Protein AF-A0A1I5TCZ2-F1 (afdb_monomer)

Nearest PDB structures (foldseek):
  5yi3-assembly1_A  TM=6.612E-01  e=3.470E-01  Lactococcus lactis subsp. lactis Il1403
  5yhz-assembly1_A-2  TM=6.531E-01  e=3.647E-01  Lactococcus lactis subsp. lactis Il1403
  3zpl-assembly2_F  TM=7.668E-01  e=8.500E-01  Streptomyces coelicolor
  5yi0-assembly1_B  TM=6.013E-01  e=7.321E-01  Lactococcus lactis subsp. lactis Il1403
  3zpl-assembly1_B  TM=5.183E-01  e=1.204E+00  Streptomyces coelicolor

Structure (mmCIF, N/CA/C/O backbone):
data_AF-A0A1I5TCZ2-F1
#
_entry.id   AF-A0A1I5TCZ2-F1
#
loop_
_atom_site.group_PDB
_atom_site.id
_atom_site.type_symbol
_atom_site.label_atom_id
_atom_site.label_alt_id
_atom_site.label_comp_id
_atom_site.label_asym_id
_atom_site.label_entity_id
_atom_site.label_seq_id
_atom_site.pdbx_PDB_ins_code
_atom_site.Cartn_x
_atom_site.Cartn_y
_atom_site.Cartn_z
_atom_site.occupancy
_atom_site.B_iso_or_equiv
_atom_site.auth_seq_id
_atom_site.auth_comp_id
_atom_site.auth_asym_id
_atom_site.auth_atom_id
_atom_site.pdbx_PDB_model_num
ATOM 1 N N . MET A 1 1 ? 20.036 -27.624 -68.067 1.00 40.97 1 MET A N 1
ATOM 2 C CA . MET A 1 1 ? 21.114 -26.622 -67.966 1.00 40.97 1 MET A CA 1
ATOM 3 C C . MET A 1 1 ? 20.455 -25.260 -68.023 1.00 40.97 1 MET A C 1
ATOM 5 O O . MET A 1 1 ? 19.956 -24.895 -69.076 1.00 40.97 1 MET A O 1
ATOM 9 N N . GLY A 1 2 ? 20.344 -24.601 -66.875 1.00 36.50 2 GLY A N 1
ATOM 10 C CA . GLY A 1 2 ? 19.899 -23.219 -66.722 1.00 36.50 2 GLY A CA 1
ATOM 11 C C . GLY A 1 2 ? 20.824 -22.598 -65.684 1.00 36.50 2 GLY A C 1
ATOM 12 O O . GLY A 1 2 ? 21.070 -23.225 -64.658 1.00 36.50 2 GLY A O 1
ATOM 13 N N . GLU A 1 3 ? 21.434 -21.481 -66.053 1.00 36.06 3 GLU A N 1
ATOM 14 C CA . GLU A 1 3 ? 22.589 -20.856 -65.413 1.00 36.06 3 GLU A CA 1
ATOM 15 C C . GLU A 1 3 ? 22.263 -20.267 -64.033 1.00 36.06 3 GLU A C 1
ATOM 17 O O . GLU A 1 3 ? 21.327 -19.479 -63.885 1.00 36.06 3 GLU A O 1
ATOM 22 N N . ASP A 1 4 ? 23.091 -20.614 -63.043 1.00 42.22 4 ASP A N 1
ATOM 23 C CA . ASP A 1 4 ? 23.175 -19.939 -61.750 1.00 42.22 4 ASP A CA 1
ATOM 24 C C . ASP A 1 4 ? 23.692 -18.507 -61.949 1.00 42.22 4 ASP A C 1
ATOM 26 O O . ASP A 1 4 ? 24.851 -18.274 -62.302 1.00 42.22 4 ASP A O 1
ATOM 30 N N . SER A 1 5 ? 22.821 -17.528 -61.716 1.00 42.56 5 SER A N 1
ATOM 31 C CA . SER A 1 5 ? 23.192 -16.114 -61.676 1.00 42.56 5 SER A CA 1
ATOM 32 C C . SER A 1 5 ? 23.807 -15.782 -60.317 1.00 42.56 5 SER A C 1
ATOM 34 O O . SER A 1 5 ? 23.104 -15.573 -59.330 1.00 42.56 5 SER A O 1
ATOM 36 N N . ALA A 1 6 ? 25.137 -15.722 -60.279 1.00 45.00 6 ALA A N 1
ATOM 37 C CA . ALA A 1 6 ? 25.911 -15.202 -59.161 1.00 45.00 6 ALA A CA 1
ATOM 38 C C . ALA A 1 6 ? 25.631 -13.699 -58.961 1.00 45.00 6 ALA A C 1
ATOM 40 O O . ALA A 1 6 ? 26.101 -12.853 -59.725 1.00 45.00 6 ALA A O 1
ATOM 41 N N . ALA A 1 7 ? 24.878 -13.358 -57.916 1.00 44.62 7 ALA A N 1
ATOM 42 C CA . ALA A 1 7 ? 24.758 -11.989 -57.432 1.00 44.62 7 ALA A CA 1
ATOM 43 C C . ALA A 1 7 ? 26.040 -11.611 -56.670 1.00 44.62 7 ALA A C 1
ATOM 45 O O . ALA A 1 7 ? 26.229 -11.973 -55.510 1.00 44.62 7 ALA A O 1
ATOM 46 N N . GLY A 1 8 ? 26.940 -10.894 -57.343 1.00 43.38 8 GLY A N 1
ATOM 47 C CA . GLY A 1 8 ? 28.123 -10.283 -56.739 1.00 43.38 8 GLY A CA 1
ATOM 48 C C . GLY A 1 8 ? 27.741 -9.129 -55.811 1.00 43.38 8 GLY A C 1
ATOM 49 O O . GLY A 1 8 ? 27.703 -7.975 -56.232 1.00 43.38 8 GLY A O 1
ATOM 50 N N . GLY A 1 9 ? 27.452 -9.441 -54.550 1.00 48.25 9 GLY A N 1
ATOM 51 C CA . GLY A 1 9 ? 27.405 -8.469 -53.462 1.00 48.25 9 GLY A CA 1
ATOM 52 C C . GLY A 1 9 ? 28.804 -8.272 -52.882 1.00 48.25 9 GLY A C 1
ATOM 53 O O . GLY A 1 9 ? 29.491 -9.242 -52.574 1.00 48.25 9 GLY A O 1
ATOM 54 N N . ARG A 1 10 ? 29.241 -7.018 -52.740 1.00 52.50 10 ARG A N 1
ATOM 55 C CA . ARG A 1 10 ? 30.439 -6.669 -51.962 1.00 52.50 10 ARG A CA 1
ATOM 56 C C . ARG A 1 10 ? 30.242 -7.210 -50.543 1.00 52.50 10 ARG A C 1
ATOM 58 O O . ARG A 1 10 ? 29.192 -6.934 -49.962 1.00 52.50 10 ARG A O 1
ATOM 65 N N . GLU A 1 11 ? 31.206 -7.968 -50.014 1.00 54.56 11 GLU A N 1
ATOM 66 C CA . GLU A 1 11 ? 31.125 -8.451 -48.631 1.00 54.56 11 GLU A CA 1
ATOM 67 C C . GLU A 1 11 ? 30.846 -7.262 -47.702 1.00 54.56 11 GLU A C 1
ATOM 69 O O . GLU A 1 11 ? 31.490 -6.211 -47.837 1.00 54.56 11 GLU A O 1
ATOM 74 N N . PRO A 1 12 ? 29.836 -7.370 -46.825 1.00 61.94 12 PRO A N 1
ATOM 75 C CA . PRO A 1 12 ? 29.498 -6.284 -45.929 1.00 61.94 12 PRO A CA 1
ATOM 76 C C . PRO A 1 12 ? 30.692 -6.009 -45.010 1.00 61.94 12 PRO A C 1
ATOM 78 O O . PRO A 1 12 ? 31.212 -6.914 -44.370 1.00 61.94 12 PRO A O 1
ATOM 81 N N . THR A 1 13 ? 31.110 -4.742 -44.936 1.00 73.00 13 THR A N 1
ATOM 82 C CA . THR A 1 13 ? 32.250 -4.278 -44.119 1.00 73.00 13 THR A CA 1
ATOM 83 C C . THR A 1 13 ? 32.097 -4.589 -42.627 1.00 73.00 13 THR A C 1
ATOM 85 O O . THR A 1 13 ? 33.078 -4.566 -41.899 1.00 73.00 13 THR A O 1
ATOM 88 N N . VAL A 1 14 ? 30.868 -4.840 -42.179 1.00 82.50 14 VAL A N 1
ATOM 89 C CA . VAL A 1 14 ? 30.519 -5.193 -40.801 1.00 82.50 14 VAL A CA 1
ATOM 90 C C . VAL A 1 14 ? 29.682 -6.467 -40.866 1.00 82.50 14 VAL A C 1
ATOM 92 O O . VAL A 1 14 ? 28.789 -6.556 -41.712 1.00 82.50 14 VAL A O 1
ATOM 95 N N . SER A 1 15 ? 29.914 -7.459 -40.018 1.00 88.56 15 SER A N 1
ATOM 96 C CA . SER A 1 15 ? 29.078 -8.666 -39.962 1.00 88.56 15 SER A CA 1
ATOM 97 C C . SER A 1 15 ? 27.807 -8.439 -39.129 1.00 88.56 15 SER A C 1
ATOM 99 O O . SER A 1 15 ? 27.718 -7.495 -38.348 1.00 88.56 15 SER A O 1
ATOM 101 N N . ASP A 1 16 ? 26.785 -9.285 -39.293 1.00 89.81 16 ASP A N 1
ATOM 102 C CA . ASP A 1 16 ? 25.596 -9.200 -38.426 1.00 89.81 16 ASP A CA 1
ATOM 103 C C . ASP A 1 16 ? 25.940 -9.545 -36.972 1.00 89.81 16 ASP A C 1
ATOM 105 O O . ASP A 1 16 ? 25.310 -9.027 -36.058 1.00 89.81 16 ASP A O 1
ATOM 109 N N . SER A 1 17 ? 26.937 -10.407 -36.749 1.00 86.06 17 SER A N 1
ATOM 110 C CA . SER A 1 17 ? 27.424 -10.738 -35.407 1.00 86.06 17 SER A CA 1
ATOM 111 C C . SER A 1 17 ? 28.068 -9.530 -34.736 1.00 86.06 17 SER A C 1
ATOM 113 O O . SER A 1 17 ? 27.713 -9.231 -33.606 1.00 86.06 17 SER A O 1
ATOM 115 N N . GLU A 1 18 ? 28.904 -8.776 -35.455 1.00 88.06 18 GLU A N 1
ATOM 116 C CA . GLU A 1 18 ? 29.496 -7.527 -34.948 1.00 88.06 18 GLU A CA 1
ATOM 117 C C . GLU A 1 18 ? 28.417 -6.491 -34.598 1.00 88.06 18 GLU A C 1
ATOM 119 O O . GLU A 1 18 ? 28.516 -5.807 -33.588 1.00 88.06 18 GLU A O 1
ATOM 124 N N . LEU A 1 19 ? 27.347 -6.390 -35.398 1.00 89.75 19 LEU A N 1
ATOM 125 C CA . LEU A 1 19 ? 26.213 -5.511 -35.088 1.00 89.75 19 LEU A CA 1
ATOM 126 C C . LEU A 1 19 ? 25.459 -5.960 -33.824 1.00 89.75 19 LEU A C 1
ATOM 128 O O . LEU A 1 19 ? 24.944 -5.116 -33.093 1.00 89.75 19 LEU A O 1
ATOM 132 N N . LEU A 1 20 ? 25.378 -7.270 -33.573 1.00 89.81 20 LEU A N 1
ATOM 133 C CA . LEU A 1 20 ? 24.742 -7.823 -32.377 1.00 89.81 20 LEU A CA 1
ATOM 134 C C . LEU A 1 20 ? 25.607 -7.663 -31.121 1.00 89.81 20 LEU A C 1
ATOM 136 O O . LEU A 1 20 ? 25.061 -7.375 -30.060 1.00 89.81 20 LEU A O 1
ATOM 140 N N . GLU A 1 21 ? 26.927 -7.794 -31.253 1.00 88.88 21 GLU A N 1
ATOM 141 C CA . GLU A 1 21 ? 27.899 -7.591 -30.170 1.00 88.88 21 GLU A CA 1
ATOM 142 C C . GLU A 1 21 ? 27.829 -6.163 -29.605 1.00 88.88 21 GLU A C 1
ATOM 144 O O . GLU A 1 21 ? 27.989 -5.972 -28.406 1.00 88.88 21 GLU A O 1
ATOM 149 N N . LEU A 1 22 ? 27.451 -5.162 -30.413 1.00 87.88 22 LEU A N 1
ATOM 150 C CA . LEU A 1 22 ? 27.233 -3.793 -29.922 1.00 87.88 22 LEU A CA 1
ATOM 151 C C . LEU A 1 22 ? 26.139 -3.675 -28.856 1.00 87.88 22 LEU A C 1
ATOM 153 O O . LEU A 1 22 ? 26.170 -2.726 -28.070 1.00 87.88 22 LEU A O 1
ATOM 157 N N . PHE A 1 23 ? 25.148 -4.573 -28.857 1.00 84.12 23 PHE A N 1
ATOM 158 C CA . PHE A 1 23 ? 24.153 -4.612 -27.785 1.00 84.12 23 PHE A CA 1
ATOM 159 C C . PHE A 1 23 ? 24.757 -5.196 -26.510 1.00 84.12 23 PHE A C 1
ATOM 161 O O . PHE A 1 23 ? 24.438 -4.703 -25.436 1.00 84.12 23 PHE A O 1
ATOM 168 N N . ASP A 1 24 ? 25.634 -6.196 -26.627 1.00 80.81 24 ASP A N 1
ATOM 169 C CA . ASP A 1 24 ? 26.310 -6.823 -25.488 1.00 80.81 24 ASP A CA 1
ATOM 170 C C . ASP A 1 24 ? 27.354 -5.876 -24.855 1.00 80.81 24 ASP A C 1
ATOM 172 O O . ASP A 1 24 ? 27.522 -5.868 -23.637 1.00 80.81 24 ASP A O 1
ATOM 176 N N . ASP A 1 25 ? 27.993 -5.028 -25.668 1.00 80.38 25 ASP A N 1
ATOM 177 C CA . ASP A 1 25 ? 28.980 -4.025 -25.240 1.00 80.38 25 ASP A CA 1
ATOM 178 C C . ASP A 1 25 ? 28.358 -2.727 -24.696 1.00 80.38 25 ASP A C 1
ATOM 180 O O . ASP A 1 25 ? 29.061 -1.857 -24.172 1.00 80.38 25 ASP A O 1
ATOM 184 N N . ALA A 1 26 ? 27.050 -2.531 -24.863 1.00 75.25 26 ALA A N 1
ATOM 185 C CA . ALA A 1 26 ? 26.378 -1.341 -24.368 1.00 75.25 26 ALA A CA 1
ATOM 186 C C . ALA A 1 26 ? 26.008 -1.492 -22.889 1.00 75.25 26 ALA A C 1
ATOM 188 O O . ALA A 1 26 ? 25.378 -2.471 -22.498 1.00 75.25 26 ALA A O 1
ATOM 189 N N . ASP A 1 27 ? 26.288 -0.455 -22.088 1.00 57.47 27 ASP A N 1
ATOM 190 C CA . ASP A 1 27 ? 25.835 -0.369 -20.687 1.00 57.47 27 ASP A CA 1
ATOM 191 C C . ASP A 1 27 ? 24.319 -0.609 -20.558 1.00 57.47 27 ASP A C 1
ATOM 193 O O . ASP A 1 27 ? 23.823 -1.139 -19.561 1.00 57.47 27 ASP A O 1
ATOM 197 N N . VAL A 1 28 ? 23.585 -0.218 -21.603 1.00 59.47 28 VAL A N 1
ATOM 198 C CA . VAL A 1 28 ? 22.152 -0.416 -21.779 1.00 59.47 28 VAL A CA 1
ATOM 199 C C . VAL A 1 28 ? 21.969 -1.108 -23.129 1.00 59.47 28 VAL A C 1
ATOM 201 O O . VAL A 1 28 ? 22.134 -0.462 -24.166 1.00 59.47 28 VAL A O 1
ATOM 204 N N . PRO A 1 29 ? 21.590 -2.397 -23.162 1.00 75.00 29 PRO A N 1
ATOM 205 C CA . PRO A 1 29 ? 21.537 -3.182 -24.396 1.00 75.00 29 PRO A CA 1
ATOM 206 C C . PRO A 1 29 ? 20.269 -2.911 -25.239 1.00 75.00 29 PRO A C 1
ATOM 208 O O . PRO A 1 29 ? 19.730 -3.797 -25.906 1.00 75.00 29 PRO A O 1
ATOM 211 N N . VAL A 1 30 ? 19.771 -1.671 -25.194 1.00 73.56 30 VAL A N 1
ATOM 212 C CA . VAL A 1 30 ? 18.678 -1.131 -26.010 1.00 73.56 30 VAL A CA 1
ATOM 213 C C . VAL A 1 30 ? 19.180 0.165 -26.638 1.00 73.56 30 VAL A C 1
ATOM 215 O O . VAL A 1 30 ? 19.448 1.126 -25.922 1.00 73.56 30 VAL A O 1
ATOM 218 N N . LEU A 1 31 ? 19.296 0.201 -27.964 1.00 79.94 31 LEU A N 1
ATOM 219 C CA . LEU A 1 31 ? 19.948 1.293 -28.690 1.00 79.94 31 LEU A CA 1
ATOM 220 C C . LEU A 1 31 ? 19.066 1.838 -29.818 1.00 79.94 31 LEU A C 1
ATOM 222 O O . LEU A 1 31 ? 18.320 1.098 -30.469 1.00 79.94 31 LEU A O 1
ATOM 226 N N . LYS A 1 32 ? 19.171 3.142 -30.083 1.00 84.75 32 LYS A N 1
ATOM 227 C CA . LYS A 1 32 ? 18.643 3.793 -31.290 1.00 84.75 32 LYS A CA 1
ATOM 228 C C . LYS A 1 32 ? 19.512 3.407 -32.492 1.00 84.75 32 LYS A C 1
ATOM 230 O O . LYS A 1 32 ? 20.707 3.141 -32.369 1.00 84.75 32 LYS A O 1
ATOM 235 N N . THR A 1 33 ? 18.932 3.441 -33.692 1.00 88.50 33 THR A N 1
ATOM 236 C CA . THR A 1 33 ? 19.693 3.240 -34.942 1.00 88.50 33 THR A CA 1
ATOM 237 C C . THR A 1 33 ? 20.894 4.188 -35.042 1.00 88.50 33 THR A C 1
ATOM 239 O O . THR A 1 33 ? 21.967 3.770 -35.468 1.00 88.50 33 THR A O 1
ATOM 242 N N . SER A 1 34 ? 20.719 5.449 -34.637 1.00 86.25 34 SER A N 1
ATOM 243 C CA . SER A 1 34 ? 21.771 6.467 -34.652 1.00 86.25 34 SER A CA 1
ATOM 244 C C . SER A 1 34 ? 22.924 6.118 -33.706 1.00 86.25 34 SER A C 1
ATOM 246 O O . SER A 1 34 ? 24.077 6.194 -34.108 1.00 86.25 34 SER A O 1
ATOM 248 N N . GLU A 1 35 ? 22.622 5.641 -32.495 1.00 84.06 35 GLU A N 1
ATOM 249 C CA . GLU A 1 35 ? 23.627 5.235 -31.499 1.00 84.06 35 GLU A CA 1
ATOM 250 C C . GLU A 1 35 ? 24.438 4.023 -31.968 1.00 84.06 35 GLU A C 1
ATOM 252 O O . GLU A 1 35 ? 25.644 3.949 -31.743 1.00 84.06 35 GLU A O 1
ATOM 257 N N . LEU A 1 36 ? 23.792 3.077 -32.659 1.00 89.19 36 LEU A N 1
ATOM 258 C CA . LEU A 1 36 ? 24.488 1.965 -33.304 1.00 89.19 36 LEU A CA 1
ATOM 259 C C . LEU A 1 36 ? 25.377 2.477 -34.440 1.00 89.19 36 LEU A C 1
ATOM 261 O O . LEU A 1 36 ? 26.545 2.115 -34.502 1.00 89.19 36 LEU A O 1
ATOM 265 N N . ALA A 1 37 ? 24.861 3.356 -35.301 1.00 89.56 37 ALA A N 1
ATOM 266 C CA . ALA A 1 37 ? 25.596 3.902 -36.441 1.00 89.56 37 ALA A CA 1
ATOM 267 C C . ALA A 1 37 ? 26.824 4.740 -36.053 1.00 89.56 37 ALA A C 1
ATOM 269 O O . ALA A 1 37 ? 27.781 4.798 -36.817 1.00 89.56 37 ALA A O 1
ATOM 270 N N . GLU A 1 38 ? 26.831 5.351 -34.869 1.00 88.56 38 GLU A N 1
ATOM 271 C CA . GLU A 1 38 ? 28.007 6.047 -34.333 1.00 88.56 38 GLU A CA 1
ATOM 272 C C . GLU A 1 38 ? 29.146 5.090 -33.945 1.00 88.56 38 GLU A C 1
ATOM 274 O O . GLU A 1 38 ? 30.311 5.491 -33.940 1.00 88.56 38 GLU A O 1
ATOM 279 N N . LYS A 1 39 ? 28.833 3.822 -33.647 1.00 88.25 39 LYS A N 1
ATOM 280 C CA . LYS A 1 39 ? 29.798 2.822 -33.163 1.00 88.25 39 LYS A CA 1
ATOM 281 C C . LYS A 1 39 ? 30.397 1.943 -34.262 1.00 88.25 39 LYS A C 1
ATOM 283 O O . LYS A 1 39 ? 31.378 1.251 -34.003 1.00 88.25 39 LYS A O 1
ATOM 288 N N . ILE A 1 40 ? 29.847 1.961 -35.478 1.00 90.12 40 ILE A N 1
ATOM 289 C CA . ILE A 1 40 ? 30.310 1.121 -36.595 1.00 90.12 40 ILE A CA 1
ATOM 290 C C . ILE A 1 40 ? 30.512 1.915 -37.882 1.00 90.12 40 ILE A C 1
ATOM 292 O O . ILE A 1 40 ? 29.796 2.877 -38.141 1.00 90.12 40 ILE A O 1
ATOM 296 N N . PRO A 1 41 ? 31.455 1.503 -38.749 1.00 87.06 41 PRO A N 1
ATOM 297 C CA . PRO A 1 41 ? 31.804 2.236 -39.965 1.00 87.06 41 PRO A CA 1
ATOM 298 C C . PRO A 1 41 ? 30.796 2.010 -41.111 1.00 87.06 41 PRO A C 1
ATOM 300 O O . PRO A 1 41 ? 31.187 1.830 -42.266 1.00 87.06 41 PRO A O 1
ATOM 303 N N . ILE A 1 42 ? 29.494 2.003 -40.813 1.00 87.62 42 ILE A N 1
ATOM 304 C CA . ILE A 1 42 ? 28.410 1.940 -41.800 1.00 87.62 42 ILE A CA 1
ATOM 305 C C . ILE A 1 42 ? 27.361 3.013 -41.502 1.00 87.62 42 ILE A C 1
ATOM 307 O O . ILE A 1 42 ? 27.079 3.334 -40.354 1.00 87.62 42 ILE A O 1
ATOM 311 N N . GLY A 1 43 ? 26.776 3.592 -42.551 1.00 89.44 43 GLY A N 1
ATOM 312 C CA . GLY A 1 43 ? 25.813 4.682 -42.390 1.00 89.44 43 GLY A CA 1
ATOM 313 C C . GLY A 1 43 ? 24.507 4.230 -41.729 1.00 89.44 43 GLY A C 1
ATOM 314 O O . GLY A 1 43 ? 24.059 3.101 -41.927 1.00 89.44 43 GLY A O 1
ATOM 315 N N . GLU A 1 44 ? 23.836 5.145 -41.027 1.00 90.31 44 GLU A N 1
ATOM 316 C CA . GLU A 1 44 ? 22.597 4.888 -40.272 1.00 90.31 44 GLU A CA 1
ATOM 317 C C . GLU A 1 44 ? 21.501 4.181 -41.090 1.00 90.31 44 GLU A C 1
ATOM 319 O O . GLU A 1 44 ? 20.843 3.260 -40.608 1.00 90.31 44 GLU A O 1
ATOM 324 N N . ARG A 1 45 ? 21.341 4.536 -42.372 1.00 88.38 45 ARG A N 1
ATOM 325 C CA . ARG A 1 45 ? 20.386 3.867 -43.273 1.00 88.38 45 ARG A CA 1
ATOM 326 C C . ARG A 1 45 ? 20.700 2.379 -43.464 1.00 88.38 45 ARG A C 1
ATOM 328 O O . ARG A 1 45 ? 19.779 1.570 -43.552 1.00 88.38 45 ARG A O 1
ATOM 335 N N . GLN A 1 46 ? 21.980 2.026 -43.552 1.00 89.62 46 GLN A N 1
ATOM 336 C CA . GLN A 1 46 ? 22.425 0.643 -43.715 1.00 89.62 46 GLN A CA 1
ATOM 337 C C . GLN A 1 46 ? 22.279 -0.132 -42.404 1.00 89.62 46 GLN A C 1
ATOM 339 O O . GLN A 1 46 ? 21.802 -1.262 -42.432 1.00 89.62 46 GLN A O 1
ATOM 344 N N . VAL A 1 47 ? 22.607 0.494 -41.267 1.00 92.19 47 VAL A N 1
ATOM 345 C CA . VAL A 1 47 ? 22.349 -0.057 -39.925 1.00 92.19 47 VAL A CA 1
ATOM 346 C C . VAL A 1 47 ? 20.872 -0.395 -39.767 1.00 92.19 47 VAL A C 1
ATOM 348 O O . VAL A 1 47 ? 20.529 -1.535 -39.475 1.00 92.19 47 VAL A O 1
ATOM 351 N N . ARG A 1 48 ? 19.987 0.562 -40.067 1.00 91.19 48 ARG A N 1
ATOM 352 C CA . ARG A 1 48 ? 18.536 0.367 -40.005 1.00 91.19 48 ARG A CA 1
ATOM 353 C C . ARG A 1 48 ? 18.066 -0.801 -40.859 1.00 91.19 48 ARG A C 1
ATOM 355 O O . ARG A 1 48 ? 17.344 -1.648 -40.356 1.00 91.19 48 ARG A O 1
ATOM 362 N N . SER A 1 49 ? 18.468 -0.837 -42.130 1.00 91.38 49 SER A N 1
ATOM 363 C CA . SER A 1 49 ? 18.047 -1.895 -43.054 1.00 91.38 49 SER A CA 1
ATOM 364 C C . SER A 1 49 ? 18.451 -3.278 -42.550 1.00 91.38 49 SER A C 1
ATOM 366 O O . SER A 1 49 ? 17.690 -4.223 -42.708 1.00 91.38 49 SER A O 1
ATOM 368 N N . ARG A 1 50 ? 19.630 -3.401 -41.930 1.00 92.12 50 ARG A N 1
ATOM 369 C CA . ARG A 1 50 ? 20.092 -4.674 -41.365 1.00 92.12 50 ARG A CA 1
ATOM 370 C C . ARG A 1 50 ? 19.360 -5.046 -40.093 1.00 92.12 50 ARG A C 1
ATOM 372 O O . ARG A 1 50 ? 19.030 -6.206 -39.913 1.00 92.12 50 ARG A O 1
ATOM 379 N N . LEU A 1 51 ? 19.085 -4.076 -39.228 1.00 91.88 51 LEU A N 1
ATOM 380 C CA . LEU A 1 51 ? 18.287 -4.307 -38.030 1.00 91.88 51 LEU A CA 1
ATOM 381 C C . LEU A 1 51 ? 16.845 -4.707 -38.378 1.00 91.88 51 LEU A C 1
ATOM 383 O O . LEU A 1 51 ? 16.282 -5.560 -37.702 1.00 91.88 51 LEU A O 1
ATOM 387 N N . GLU A 1 52 ? 16.271 -4.151 -39.451 1.00 91.06 52 GLU A N 1
ATOM 388 C CA . GLU A 1 52 ? 14.971 -4.574 -39.990 1.00 91.06 52 GLU A CA 1
ATOM 389 C C . GLU A 1 52 ? 15.020 -6.053 -40.417 1.00 91.06 52 GLU A C 1
ATOM 391 O O . GLU A 1 52 ? 14.220 -6.835 -39.912 1.00 91.06 52 GLU A O 1
ATOM 396 N N . THR A 1 53 ? 16.020 -6.476 -41.203 1.00 90.69 53 THR A N 1
ATOM 397 C CA . THR A 1 53 ? 16.220 -7.900 -41.552 1.00 90.69 53 THR A CA 1
ATOM 398 C C . THR A 1 53 ? 16.449 -8.787 -40.321 1.00 90.69 53 THR A C 1
ATOM 400 O O . THR A 1 53 ? 15.815 -9.824 -40.174 1.00 90.69 53 THR A O 1
ATOM 403 N N . LEU A 1 54 ? 17.296 -8.368 -39.377 1.00 91.44 54 LEU A N 1
ATOM 404 C CA . LEU A 1 54 ? 17.542 -9.130 -38.147 1.00 91.44 54 LEU A CA 1
ATOM 405 C C . LEU A 1 54 ? 16.300 -9.233 -37.254 1.00 91.44 54 LEU A C 1
ATOM 407 O O . LEU A 1 54 ? 16.204 -10.162 -36.454 1.00 91.44 54 LEU A O 1
ATOM 411 N N . SER A 1 55 ? 15.379 -8.274 -37.345 1.00 87.50 55 SER A N 1
ATOM 412 C CA . SER A 1 55 ? 14.104 -8.313 -36.633 1.00 87.50 55 SER A CA 1
ATOM 413 C C . SER A 1 55 ? 13.107 -9.239 -37.313 1.00 87.50 55 SER A C 1
ATOM 415 O O . SER A 1 55 ? 12.335 -9.876 -36.606 1.00 87.50 55 SER A O 1
ATOM 417 N N . GLU A 1 56 ? 13.116 -9.324 -38.645 1.00 87.25 56 GLU A N 1
ATOM 418 C CA . GLU A 1 56 ? 12.353 -10.330 -39.398 1.00 87.25 56 GLU A CA 1
ATOM 419 C C . GLU A 1 56 ? 12.834 -11.753 -39.066 1.00 87.25 56 GLU A C 1
ATOM 421 O O . GLU A 1 56 ? 12.021 -12.669 -38.966 1.00 87.25 56 GLU A O 1
ATOM 426 N N . ASP A 1 57 ? 14.133 -11.911 -38.796 1.00 86.44 57 ASP A N 1
ATOM 427 C CA . ASP A 1 57 ? 14.759 -13.170 -38.373 1.00 86.44 57 ASP A CA 1
ATOM 428 C C . ASP A 1 57 ? 14.662 -13.447 -36.853 1.00 86.44 57 ASP A C 1
ATOM 430 O O . ASP A 1 57 ? 15.328 -14.354 -36.346 1.00 86.44 57 ASP A O 1
ATOM 434 N N . ASP A 1 58 ? 13.892 -12.658 -36.089 1.00 85.31 58 ASP A N 1
ATOM 435 C CA . ASP A 1 58 ? 13.749 -12.765 -34.623 1.00 85.31 58 ASP A CA 1
ATOM 436 C C . ASP A 1 58 ? 15.075 -12.677 -33.828 1.00 85.31 58 ASP A C 1
ATOM 438 O O . ASP A 1 58 ? 15.158 -13.066 -32.657 1.00 85.31 58 ASP A O 1
ATOM 442 N N . ARG A 1 59 ? 16.147 -12.145 -34.428 1.00 86.56 59 ARG A N 1
ATOM 443 C CA . ARG A 1 59 ? 17.466 -12.003 -33.783 1.00 86.56 59 ARG A CA 1
ATOM 444 C C . ARG A 1 59 ? 17.564 -10.736 -32.945 1.00 86.56 59 ARG A C 1
ATOM 446 O O . ARG A 1 59 ? 18.227 -10.758 -31.904 1.00 86.56 59 ARG A O 1
ATOM 453 N N . VAL A 1 60 ? 16.861 -9.678 -33.337 1.00 87.62 60 VAL A N 1
ATOM 454 C CA . VAL A 1 60 ? 16.678 -8.449 -32.551 1.00 87.62 60 VAL A CA 1
ATOM 455 C C . VAL A 1 60 ? 15.193 -8.159 -32.368 1.00 87.62 60 VAL A C 1
ATOM 457 O O . VAL A 1 60 ? 14.380 -8.476 -33.228 1.00 87.62 60 VAL A O 1
ATOM 460 N N . GLY A 1 61 ? 14.826 -7.555 -31.243 1.00 80.31 61 GLY A N 1
ATOM 461 C CA . GLY A 1 61 ? 13.520 -6.927 -31.082 1.00 80.31 61 GLY A CA 1
ATOM 462 C C . GLY A 1 61 ? 13.579 -5.461 -31.492 1.00 80.31 61 GLY A C 1
ATOM 463 O O . GLY A 1 61 ? 14.648 -4.844 -31.486 1.00 80.31 61 GLY A O 1
ATOM 464 N N . SER A 1 62 ? 12.428 -4.900 -31.862 1.00 82.50 62 SER A N 1
ATOM 465 C CA . SER A 1 62 ? 12.339 -3.488 -32.214 1.00 82.50 62 SER A CA 1
ATOM 466 C C . SER A 1 62 ? 11.015 -2.851 -31.812 1.00 82.50 62 SER A C 1
ATOM 468 O O . SER A 1 62 ? 9.973 -3.504 -31.824 1.00 82.50 62 SER A O 1
ATOM 470 N N . ARG A 1 63 ? 11.040 -1.556 -31.474 1.00 74.50 63 ARG A N 1
ATOM 471 C CA . ARG A 1 63 ? 9.833 -0.751 -31.217 1.00 74.50 63 ARG A CA 1
ATOM 472 C C . ARG A 1 63 ? 9.972 0.636 -31.819 1.00 74.50 63 ARG A C 1
ATOM 474 O O . ARG A 1 63 ? 10.987 1.302 -31.629 1.00 74.50 63 ARG A O 1
ATOM 481 N N . MET A 1 64 ? 8.939 1.067 -32.541 1.00 73.44 64 MET A N 1
ATOM 482 C CA . MET A 1 64 ? 8.805 2.450 -32.999 1.00 73.44 64 MET A CA 1
ATOM 483 C C . MET A 1 64 ? 8.211 3.296 -31.872 1.00 73.44 64 MET A C 1
ATOM 485 O O . MET A 1 64 ? 7.249 2.872 -31.238 1.00 73.44 64 MET A O 1
ATOM 489 N N . ILE A 1 65 ? 8.800 4.463 -31.618 1.00 59.69 65 ILE A N 1
ATOM 490 C CA . ILE A 1 65 ? 8.468 5.289 -30.443 1.00 59.69 65 ILE A CA 1
ATOM 491 C C . ILE A 1 65 ? 7.671 6.522 -30.831 1.00 59.69 65 ILE A C 1
ATOM 493 O O . ILE A 1 65 ? 6.717 6.886 -30.158 1.00 59.69 65 ILE A O 1
ATOM 497 N N . THR A 1 66 ? 8.006 7.123 -31.967 1.00 53.25 66 THR A N 1
ATOM 498 C CA . THR A 1 66 ? 7.301 8.292 -32.490 1.00 53.25 66 THR A CA 1
ATOM 499 C C . THR A 1 66 ? 7.059 8.122 -33.982 1.00 53.25 66 THR A C 1
ATOM 501 O O . THR A 1 66 ? 8.002 7.970 -34.765 1.00 53.25 66 THR A O 1
ATOM 504 N N . ALA A 1 67 ? 5.793 8.203 -34.404 1.00 52.84 67 ALA A N 1
ATOM 505 C CA . ALA A 1 67 ? 5.417 8.139 -35.819 1.00 52.84 67 ALA A CA 1
ATOM 506 C C . ALA A 1 67 ? 6.002 9.312 -36.635 1.00 52.84 67 ALA A C 1
ATOM 508 O O . ALA A 1 67 ? 6.322 9.153 -37.813 1.00 52.84 67 ALA A O 1
ATOM 509 N N . GLN A 1 68 ? 6.190 10.471 -35.993 1.00 43.00 68 GLN A N 1
ATOM 510 C CA . GLN A 1 68 ? 6.657 11.710 -36.626 1.00 43.00 68 GLN A CA 1
ATOM 511 C C . GLN A 1 68 ? 8.164 11.698 -36.928 1.00 43.00 68 GLN A C 1
ATOM 513 O O . GLN A 1 68 ? 8.556 12.020 -38.047 1.00 43.00 68 GLN A O 1
ATOM 518 N N . ASN A 1 69 ? 9.003 11.258 -35.980 1.00 50.38 69 ASN A N 1
ATOM 519 C CA . ASN A 1 69 ? 10.466 11.234 -36.143 1.00 50.38 69 ASN A CA 1
ATOM 520 C C . ASN A 1 69 ? 11.026 9.851 -36.518 1.00 50.38 69 ASN A C 1
ATOM 522 O O . ASN A 1 69 ? 12.226 9.717 -36.745 1.00 50.38 69 ASN A O 1
ATOM 526 N N . ARG A 1 70 ? 10.171 8.819 -36.619 1.00 63.25 70 ARG A N 1
ATOM 527 C CA . ARG A 1 70 ? 10.531 7.437 -37.000 1.00 63.25 70 ARG A CA 1
ATOM 528 C C . ARG A 1 70 ? 11.693 6.858 -36.184 1.00 63.25 70 ARG A C 1
ATOM 530 O O . ARG A 1 70 ? 12.445 6.022 -36.695 1.00 63.25 70 ARG A O 1
ATOM 537 N N . VAL A 1 71 ? 11.827 7.285 -34.929 1.00 67.00 71 VAL A N 1
ATOM 538 C CA . VAL A 1 71 ? 12.828 6.756 -34.001 1.00 67.00 71 VAL A CA 1
ATOM 539 C C . VAL A 1 71 ? 12.400 5.347 -33.602 1.00 67.00 71 VAL A C 1
ATOM 541 O O . VAL A 1 71 ? 11.264 5.122 -33.172 1.00 67.00 71 VAL A O 1
ATOM 544 N N . ARG A 1 72 ? 13.305 4.388 -33.802 1.00 78.94 72 ARG A N 1
ATOM 545 C CA . ARG A 1 72 ? 13.109 2.974 -33.486 1.00 78.94 72 ARG A CA 1
ATOM 546 C C . ARG A 1 72 ? 14.213 2.531 -32.534 1.00 78.94 72 ARG A C 1
ATOM 548 O O . ARG A 1 72 ? 15.387 2.769 -32.821 1.00 78.94 72 ARG A O 1
ATOM 555 N N . LEU A 1 73 ? 13.820 1.923 -31.419 1.00 80.38 73 LEU A N 1
ATOM 556 C CA . LEU A 1 73 ? 14.738 1.240 -30.513 1.00 80.38 73 LEU A CA 1
ATOM 557 C C . LEU A 1 73 ? 14.901 -0.209 -30.932 1.00 80.38 73 LEU A C 1
ATOM 559 O O . LEU A 1 73 ? 13.957 -0.828 -31.431 1.00 80.38 73 LEU A O 1
ATOM 563 N N . TRP A 1 74 ? 16.096 -0.721 -30.678 1.00 85.94 74 TRP A N 1
ATOM 564 C CA . TRP A 1 74 ? 16.530 -2.064 -31.013 1.00 85.94 74 TRP A CA 1
ATOM 565 C C . TRP A 1 74 ? 17.174 -2.711 -29.804 1.00 85.94 74 TRP A C 1
ATOM 567 O O . TRP A 1 74 ? 17.842 -2.035 -29.027 1.00 85.94 74 TRP A O 1
ATOM 577 N N . TRP A 1 75 ? 16.997 -4.015 -29.658 1.00 85.44 75 TRP A N 1
ATOM 578 C CA . TRP A 1 75 ? 17.636 -4.787 -28.598 1.00 85.44 75 TRP A CA 1
ATOM 579 C C . TRP A 1 75 ? 17.868 -6.218 -29.054 1.00 85.44 75 TRP A C 1
ATOM 581 O O . TRP A 1 75 ? 17.136 -6.745 -29.892 1.00 85.44 75 TRP A O 1
ATOM 591 N N . HIS A 1 76 ? 18.866 -6.882 -28.485 1.00 86.06 76 HIS A N 1
ATOM 592 C CA . HIS A 1 76 ? 19.114 -8.289 -28.768 1.00 86.06 76 HIS A CA 1
ATOM 593 C C . HIS A 1 76 ? 17.936 -9.165 -28.282 1.00 86.06 76 HIS A C 1
ATOM 595 O O . HIS A 1 76 ? 17.467 -9.037 -27.152 1.00 86.06 76 HIS A O 1
ATOM 601 N N . SER A 1 77 ? 17.462 -10.111 -29.100 1.00 77.75 77 SER A N 1
ATOM 602 C CA . SER A 1 77 ? 16.317 -10.998 -28.776 1.00 77.75 77 SER A CA 1
ATOM 603 C C . SER A 1 77 ? 16.480 -11.791 -27.468 1.00 77.75 77 SER A C 1
ATOM 605 O O . SER A 1 77 ? 15.516 -12.001 -26.728 1.00 77.75 77 SER A O 1
ATOM 607 N N . ARG A 1 78 ? 17.718 -12.193 -27.154 1.00 74.94 78 ARG A N 1
ATOM 608 C CA . ARG A 1 78 ? 18.133 -12.820 -25.881 1.00 74.94 78 ARG A CA 1
ATOM 609 C C . ARG A 1 78 ? 17.777 -12.019 -24.624 1.00 74.94 78 ARG A C 1
ATOM 611 O O . ARG A 1 78 ? 17.624 -12.635 -23.579 1.00 74.94 78 ARG A O 1
ATOM 618 N N . ILE A 1 79 ? 17.592 -10.699 -24.712 1.00 65.06 79 ILE A N 1
ATOM 619 C CA . ILE A 1 79 ? 17.277 -9.831 -23.557 1.00 65.06 79 ILE A CA 1
ATOM 620 C C . ILE A 1 79 ? 15.864 -10.102 -23.006 1.00 65.06 79 ILE A C 1
ATOM 622 O O . ILE A 1 79 ? 15.453 -9.541 -21.995 1.00 65.06 79 ILE A O 1
ATOM 626 N N . GLY A 1 80 ? 15.099 -11.019 -23.610 1.00 52.41 80 GLY A N 1
ATOM 627 C CA . GLY A 1 80 ? 13.888 -11.535 -22.982 1.00 52.41 80 GLY A CA 1
ATOM 628 C C . GLY A 1 80 ? 12.843 -10.447 -22.741 1.00 52.41 80 GLY A C 1
ATOM 629 O O . GLY A 1 80 ? 12.029 -10.568 -21.834 1.00 52.41 80 GLY A O 1
ATOM 630 N N . VAL A 1 81 ? 12.804 -9.399 -23.571 1.00 53.94 81 VAL A N 1
ATOM 631 C CA . VAL A 1 81 ? 11.727 -8.382 -23.582 1.00 53.94 81 VAL A CA 1
ATOM 632 C C . VAL A 1 81 ? 10.411 -8.980 -24.141 1.00 53.94 81 VAL A C 1
ATOM 634 O O . VAL A 1 81 ? 9.491 -8.280 -24.560 1.00 53.94 81 VAL A O 1
ATOM 637 N N . LYS A 1 82 ? 10.305 -10.316 -24.187 1.00 41.75 82 LYS A N 1
ATOM 638 C CA . LYS A 1 82 ? 9.184 -11.078 -24.741 1.00 41.75 82 LYS A CA 1
ATOM 639 C C . LYS A 1 82 ? 7.986 -11.025 -23.788 1.00 41.75 82 LYS A C 1
ATOM 641 O O . LYS A 1 82 ? 7.808 -11.936 -22.990 1.00 41.75 82 LYS A O 1
ATOM 646 N N . ARG A 1 83 ? 7.181 -9.959 -23.911 1.00 40.19 83 ARG A N 1
ATOM 647 C CA . ARG A 1 83 ? 5.692 -9.931 -23.926 1.00 40.19 83 ARG A CA 1
ATOM 648 C C . ARG A 1 83 ? 5.103 -8.580 -23.525 1.00 40.19 83 ARG A C 1
ATOM 650 O O . ARG A 1 83 ? 4.021 -8.258 -23.986 1.00 40.19 83 ARG A O 1
ATOM 657 N N . THR A 1 84 ? 5.796 -7.770 -22.731 1.00 42.94 84 THR A N 1
ATOM 658 C CA . THR A 1 84 ? 5.200 -6.540 -22.166 1.00 42.94 84 THR A CA 1
ATOM 659 C C . THR A 1 84 ? 5.049 -5.405 -23.192 1.00 42.94 84 THR A C 1
ATOM 661 O O . THR A 1 84 ? 4.325 -4.447 -22.954 1.00 42.94 84 THR A O 1
ATOM 664 N N . TRP A 1 85 ? 5.721 -5.517 -24.344 1.00 43.56 85 TRP A N 1
ATOM 665 C CA . TRP A 1 85 ? 5.839 -4.458 -25.356 1.00 43.56 85 TRP A CA 1
ATOM 666 C C . TRP A 1 85 ? 5.111 -4.771 -26.669 1.00 43.56 85 TRP A C 1
ATOM 668 O O . TRP A 1 85 ? 5.010 -3.888 -27.516 1.00 43.56 85 TRP A O 1
ATOM 678 N N . SER A 1 86 ? 4.640 -6.012 -26.861 1.00 41.44 86 SER A N 1
ATOM 679 C CA . SER A 1 86 ? 3.918 -6.431 -28.077 1.00 41.44 86 SER A CA 1
ATOM 680 C C . SER A 1 86 ? 2.406 -6.256 -27.971 1.00 41.44 86 SER A C 1
ATOM 682 O O . SER A 1 86 ? 1.684 -6.698 -28.862 1.00 41.44 86 SER A O 1
ATOM 684 N N . SER A 1 87 ? 1.921 -5.691 -26.870 1.00 38.91 87 SER A N 1
ATOM 685 C CA . SER A 1 87 ? 0.515 -5.372 -26.699 1.00 38.91 87 SER A CA 1
ATOM 686 C C . SER A 1 87 ? 0.140 -4.309 -27.731 1.00 38.91 87 SER A C 1
ATOM 688 O O . SER A 1 87 ? 0.857 -3.322 -27.914 1.00 38.91 87 SER A O 1
ATOM 690 N N . THR A 1 88 ? -0.942 -4.561 -28.459 1.00 40.47 88 THR A N 1
ATOM 691 C CA . THR A 1 88 ? -1.506 -3.662 -29.473 1.00 40.47 88 THR A CA 1
ATOM 692 C C . THR A 1 88 ? -1.710 -2.272 -28.855 1.00 40.47 88 THR A C 1
ATOM 694 O O . THR A 1 88 ? -1.921 -2.188 -27.650 1.00 40.47 88 THR A O 1
ATOM 697 N N . GLU A 1 89 ? -1.690 -1.177 -29.625 1.00 41.91 89 GLU A N 1
ATOM 698 C CA . GLU A 1 89 ? -1.974 0.180 -29.097 1.00 41.91 89 GLU A CA 1
ATOM 699 C C . GLU A 1 89 ? -3.247 0.226 -28.218 1.00 41.91 89 GLU A C 1
ATOM 701 O O . GLU A 1 89 ? -3.278 0.944 -27.226 1.00 41.91 8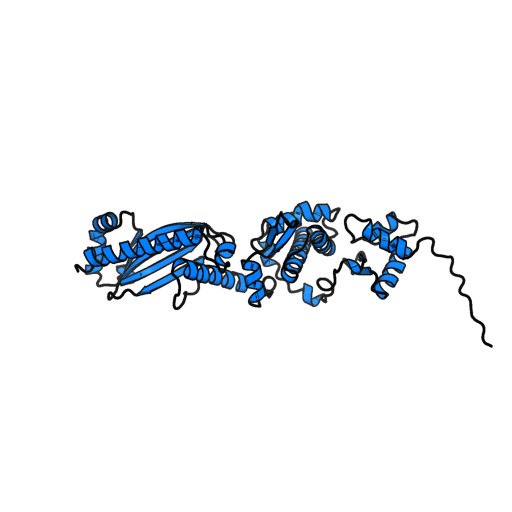9 GLU A O 1
ATOM 706 N N . ALA A 1 90 ? -4.221 -0.653 -28.484 1.00 41.09 90 ALA A N 1
ATOM 707 C CA . ALA A 1 90 ? -5.426 -0.856 -27.676 1.00 41.09 90 ALA A CA 1
ATOM 708 C C . ALA A 1 90 ? -5.194 -1.340 -26.221 1.00 41.09 90 ALA A C 1
ATOM 710 O O . ALA A 1 90 ? -5.996 -1.027 -25.351 1.00 41.09 90 ALA A O 1
ATOM 711 N N . ASP A 1 91 ? -4.111 -2.070 -25.926 1.00 42.59 91 ASP A N 1
ATOM 712 C CA . ASP A 1 91 ? -3.768 -2.542 -24.569 1.00 42.59 91 ASP A CA 1
ATOM 713 C C . ASP A 1 91 ? -2.941 -1.510 -23.774 1.00 42.59 91 ASP A C 1
ATOM 715 O O . ASP A 1 91 ? -2.731 -1.656 -22.566 1.00 42.59 91 ASP A O 1
ATOM 719 N N . LEU A 1 92 ? -2.411 -0.491 -24.461 1.00 42.06 92 LEU A N 1
ATOM 720 C CA . LEU A 1 92 ? -1.724 0.654 -23.855 1.00 42.06 92 LEU A CA 1
ATOM 721 C C . LEU A 1 92 ? -2.699 1.795 -23.528 1.00 42.06 92 LEU A C 1
ATOM 723 O O . LEU A 1 92 ? -2.374 2.635 -22.694 1.00 42.06 92 LEU A O 1
ATOM 727 N N . GLU A 1 93 ? -3.884 1.806 -24.145 1.00 39.88 93 GLU A N 1
ATOM 728 C CA . GLU A 1 93 ? -4.906 2.846 -23.981 1.00 39.88 93 GLU A CA 1
ATOM 729 C C . GLU A 1 93 ? -5.767 2.724 -22.710 1.00 39.88 93 GLU A C 1
ATOM 731 O O . GLU A 1 93 ? -6.571 3.619 -22.465 1.00 39.88 93 GLU A O 1
ATOM 736 N N . SER A 1 94 ? -5.607 1.694 -21.866 1.00 42.78 94 SER A N 1
ATOM 737 C CA . SER A 1 94 ? -6.458 1.536 -20.668 1.00 42.78 94 SER A CA 1
ATOM 738 C C . SER A 1 94 ? -5.741 1.528 -19.321 1.00 42.78 94 SER A C 1
ATOM 740 O O . SER A 1 94 ? -6.410 1.339 -18.316 1.00 42.78 94 SER A O 1
ATOM 742 N N . ILE A 1 95 ? -4.419 1.721 -19.264 1.00 43.81 95 ILE A N 1
ATOM 743 C CA . ILE A 1 95 ? -3.721 1.769 -17.971 1.00 43.81 95 ILE A CA 1
ATOM 744 C C . ILE A 1 95 ? -4.049 3.110 -17.308 1.00 43.81 95 ILE A C 1
ATOM 746 O O . ILE A 1 95 ? -3.454 4.134 -17.652 1.00 43.81 95 ILE A O 1
ATOM 750 N N . ASP A 1 96 ? -4.996 3.090 -16.374 1.00 50.81 96 ASP A N 1
ATOM 751 C CA . ASP A 1 96 ? -5.326 4.204 -15.501 1.00 50.81 96 ASP A CA 1
ATOM 752 C C . ASP A 1 96 ? -4.051 4.705 -14.829 1.00 50.81 96 ASP A C 1
ATOM 754 O O . ASP A 1 96 ? -3.329 3.998 -14.121 1.00 50.81 96 ASP A O 1
ATOM 758 N N . VAL A 1 97 ? -3.772 5.971 -15.109 1.00 51.50 97 VAL A N 1
ATOM 759 C CA . VAL A 1 97 ? -2.573 6.704 -14.703 1.00 51.50 97 VAL A CA 1
ATOM 760 C C . VAL A 1 97 ? -2.579 6.987 -13.189 1.00 51.50 97 VAL A C 1
ATOM 762 O O . VAL A 1 97 ? -1.560 7.397 -12.634 1.00 51.50 97 VAL A O 1
ATOM 765 N N . GLU A 1 98 ? -3.680 6.680 -12.495 1.00 57.66 98 GLU A N 1
ATOM 766 C CA . GLU A 1 98 ? -3.973 7.164 -11.147 1.00 57.66 98 GLU A CA 1
ATOM 767 C C . GLU A 1 98 ? -3.010 6.669 -10.051 1.00 57.66 98 GLU A C 1
ATOM 769 O O . GLU A 1 98 ? -2.663 7.448 -9.164 1.00 57.66 98 GLU A O 1
ATOM 774 N N . VAL A 1 99 ? -2.515 5.420 -10.108 1.00 66.00 99 VAL A N 1
ATOM 775 C CA . VAL A 1 99 ? -1.528 4.911 -9.121 1.00 66.00 99 VAL A CA 1
ATOM 776 C C . VAL A 1 99 ? -0.235 5.717 -9.181 1.00 66.00 99 VAL A C 1
ATOM 778 O O . VAL A 1 99 ? 0.384 6.025 -8.165 1.00 66.00 99 VAL A O 1
ATOM 781 N N . VAL A 1 100 ? 0.199 6.056 -10.393 1.00 68.62 100 VAL A N 1
ATOM 782 C CA . VAL A 1 100 ? 1.403 6.859 -10.593 1.00 68.62 100 VAL A CA 1
ATOM 783 C C . VAL A 1 100 ? 1.100 8.344 -10.432 1.00 68.62 100 VAL A C 1
ATOM 785 O O . VAL A 1 100 ? 2.018 9.109 -10.138 1.00 68.62 100 VAL A O 1
ATOM 788 N N . ASP A 1 101 ? -0.159 8.772 -10.551 1.00 71.44 101 ASP A N 1
ATOM 789 C CA . ASP A 1 101 ? -0.553 10.160 -10.321 1.00 71.44 101 ASP A CA 1
ATOM 790 C C . ASP A 1 101 ? -0.288 10.642 -8.900 1.00 71.44 101 ASP A C 1
ATOM 792 O O . ASP A 1 101 ? 0.105 11.802 -8.745 1.00 71.44 101 ASP A O 1
ATOM 796 N N . SER A 1 102 ? -0.401 9.761 -7.901 1.00 74.38 102 SER A N 1
ATOM 797 C CA . SER A 1 102 ? -0.046 10.077 -6.514 1.00 74.38 102 SER A CA 1
ATOM 798 C C . SER A 1 102 ? 1.463 10.167 -6.268 1.00 74.38 102 SER A C 1
ATOM 800 O O . SER A 1 102 ? 1.871 10.650 -5.216 1.00 74.38 102 SER A O 1
ATOM 802 N N . LEU A 1 103 ? 2.304 9.719 -7.210 1.00 84.12 103 LEU A N 1
ATOM 803 C CA . LEU A 1 103 ? 3.758 9.781 -7.071 1.00 84.12 103 LEU A CA 1
ATOM 804 C C . LEU A 1 103 ? 4.301 11.153 -7.467 1.00 84.12 103 LEU A C 1
ATOM 806 O O . LEU A 1 103 ? 3.935 11.731 -8.500 1.00 84.12 103 LEU A O 1
ATOM 810 N N . GLU A 1 104 ? 5.272 11.632 -6.691 1.00 87.88 104 GLU A N 1
ATOM 811 C CA . GLU A 1 104 ? 5.995 12.860 -6.992 1.00 87.88 104 GLU A CA 1
ATOM 812 C C . GLU A 1 104 ? 7.035 12.606 -8.092 1.00 87.88 104 GLU A C 1
ATOM 814 O O . GLU A 1 104 ? 8.184 12.227 -7.839 1.00 87.88 104 GLU A O 1
ATOM 819 N N . LEU A 1 105 ? 6.630 12.812 -9.349 1.00 91.06 105 LEU A N 1
ATOM 820 C CA . LEU A 1 105 ? 7.520 12.718 -10.507 1.00 91.06 105 LEU A CA 1
ATOM 821 C C . LEU A 1 105 ? 7.986 14.104 -10.983 1.00 91.06 105 LEU A C 1
ATOM 823 O O . LEU A 1 105 ? 7.221 15.071 -10.962 1.00 91.06 105 LEU A O 1
ATOM 827 N N . PRO A 1 106 ? 9.236 14.237 -11.464 1.00 89.81 106 PRO A N 1
ATOM 828 C CA . PRO A 1 106 ? 9.734 15.510 -11.969 1.00 89.81 106 PRO A CA 1
ATOM 829 C C . PRO A 1 106 ? 9.033 15.914 -13.274 1.00 89.81 106 PRO A C 1
ATOM 831 O O . PRO A 1 106 ? 8.723 15.071 -14.115 1.00 89.81 106 PRO A O 1
ATOM 834 N N . GLY A 1 107 ? 8.931 17.223 -13.528 1.00 89.56 107 GLY A N 1
ATOM 835 C CA . GLY A 1 107 ? 8.451 17.787 -14.800 1.00 89.56 107 GLY A CA 1
ATOM 836 C C . GLY A 1 107 ? 6.996 18.255 -14.778 1.00 89.56 107 GLY A C 1
ATOM 837 O O . GLY A 1 107 ? 6.349 18.268 -13.737 1.00 89.56 107 GLY A O 1
ATOM 838 N N . ARG A 1 108 ? 6.505 18.718 -15.935 1.00 89.94 108 ARG A N 1
ATOM 839 C CA . ARG A 1 108 ? 5.117 19.157 -16.168 1.00 89.94 108 ARG A CA 1
ATOM 840 C C . ARG A 1 108 ? 4.720 18.874 -17.620 1.00 89.94 108 ARG A C 1
ATOM 842 O O . ARG A 1 108 ? 5.597 18.764 -18.475 1.00 89.94 108 ARG A O 1
ATOM 849 N N . GLY A 1 109 ? 3.417 18.819 -17.895 1.00 90.12 109 GLY A N 1
ATOM 850 C CA . GLY A 1 109 ? 2.882 18.645 -19.250 1.00 90.12 109 GLY A CA 1
ATOM 851 C C . GLY A 1 109 ? 3.273 17.303 -19.875 1.00 90.12 109 GLY A C 1
ATOM 852 O O . GLY A 1 109 ? 3.317 16.289 -19.185 1.00 90.12 109 GLY A O 1
ATOM 853 N N . GLU A 1 110 ? 3.592 17.313 -21.168 1.00 85.81 110 GLU A N 1
ATOM 854 C CA . GLU A 1 110 ? 3.918 16.113 -21.955 1.00 85.81 110 GLU A CA 1
ATOM 855 C C . GLU A 1 110 ? 5.092 15.308 -21.375 1.00 85.81 110 GLU A C 1
ATOM 857 O O . GLU A 1 110 ? 5.009 14.090 -21.256 1.00 85.81 110 GLU A O 1
ATOM 862 N N . ALA A 1 111 ? 6.145 15.982 -20.901 1.00 88.06 111 ALA A N 1
ATOM 863 C CA . ALA A 1 111 ? 7.286 15.311 -20.274 1.00 88.06 111 ALA A CA 1
ATOM 864 C C . ALA A 1 111 ? 6.902 14.586 -18.972 1.00 88.06 111 ALA A C 1
ATOM 866 O O . ALA A 1 111 ? 7.455 13.536 -18.660 1.00 88.06 111 ALA A O 1
ATOM 867 N N . LEU A 1 112 ? 5.956 15.128 -18.192 1.00 89.12 112 LEU A N 1
ATOM 868 C CA . LEU A 1 112 ? 5.446 14.426 -17.011 1.00 89.12 112 LEU A CA 1
ATOM 869 C C . LEU A 1 112 ? 4.661 13.179 -17.432 1.00 89.12 112 LEU A C 1
ATOM 871 O O . LEU A 1 112 ? 4.855 12.121 -16.847 1.00 89.12 112 LEU A O 1
ATOM 875 N N . GLN A 1 113 ? 3.829 13.281 -18.469 1.00 85.75 113 GLN A N 1
ATOM 876 C CA . GLN A 1 113 ? 3.046 12.154 -18.976 1.00 85.75 113 GLN A CA 1
ATOM 877 C C . GLN A 1 113 ? 3.934 11.009 -19.491 1.00 85.75 113 GLN A C 1
ATOM 879 O O . GLN A 1 113 ? 3.700 9.856 -19.136 1.00 85.75 113 GLN A O 1
ATOM 884 N N . GLN A 1 114 ? 4.990 11.317 -20.249 1.00 86.19 114 GLN A N 1
ATOM 885 C CA . GLN A 1 114 ? 5.966 10.320 -20.715 1.00 86.19 114 GLN A CA 1
ATOM 886 C C . GLN A 1 114 ? 6.669 9.625 -19.540 1.00 86.19 114 GLN A C 1
ATOM 888 O O . GLN A 1 114 ? 6.764 8.398 -19.492 1.00 86.19 114 GLN A O 1
ATOM 893 N N . ARG A 1 115 ? 7.057 10.388 -18.514 1.00 91.44 115 ARG A N 1
ATOM 894 C CA . ARG A 1 115 ? 7.657 9.833 -17.291 1.00 91.44 115 ARG A CA 1
ATOM 895 C C . ARG A 1 115 ? 6.696 8.924 -16.537 1.00 91.44 115 ARG A C 1
ATOM 897 O O . ARG A 1 115 ? 7.102 7.852 -16.093 1.00 91.44 115 ARG A O 1
ATOM 904 N N . ARG A 1 116 ? 5.420 9.312 -16.425 1.00 88.88 116 ARG A N 1
ATOM 905 C CA . ARG A 1 116 ? 4.379 8.448 -15.847 1.00 88.88 116 ARG A CA 1
ATOM 906 C C . ARG A 1 116 ? 4.252 7.146 -16.631 1.00 88.88 116 ARG A C 1
ATOM 908 O O . ARG A 1 116 ? 4.198 6.082 -16.025 1.00 88.88 116 ARG A O 1
ATOM 915 N N . GLN A 1 117 ? 4.293 7.211 -17.960 1.00 84.81 117 GLN A N 1
ATOM 916 C CA . GLN A 1 117 ? 4.262 6.029 -18.818 1.00 84.81 117 GLN A CA 1
ATOM 917 C C . GLN A 1 117 ? 5.474 5.109 -18.596 1.00 84.81 117 GLN A C 1
ATOM 919 O O . GLN A 1 117 ? 5.312 3.886 -18.556 1.00 84.81 117 GLN A O 1
ATOM 924 N N . ALA A 1 118 ? 6.673 5.664 -18.401 1.00 89.75 118 ALA A N 1
ATOM 925 C CA . ALA A 1 118 ? 7.860 4.879 -18.068 1.00 89.75 118 ALA A CA 1
ATOM 926 C C . ALA A 1 118 ? 7.749 4.188 -16.705 1.00 89.75 118 ALA A C 1
ATOM 928 O O . ALA A 1 118 ? 8.030 2.993 -16.605 1.00 89.75 118 ALA A O 1
ATOM 929 N N . VAL A 1 119 ? 7.286 4.906 -15.677 1.00 91.50 119 VAL A N 1
ATOM 930 C CA . VAL A 1 119 ? 7.043 4.330 -14.346 1.00 91.50 119 VAL A CA 1
ATOM 931 C C . VAL A 1 119 ? 5.976 3.235 -14.415 1.00 91.50 119 VAL A C 1
ATOM 933 O O . VAL A 1 119 ? 6.230 2.128 -13.949 1.00 91.50 119 VAL A O 1
ATOM 936 N N . ASN A 1 120 ? 4.841 3.488 -15.075 1.00 86.19 120 ASN A N 1
ATOM 937 C CA . ASN A 1 120 ? 3.777 2.498 -15.282 1.00 86.19 120 ASN A CA 1
ATOM 938 C C . ASN A 1 120 ? 4.295 1.239 -15.983 1.00 86.19 120 ASN A C 1
ATOM 940 O O . ASN A 1 120 ? 3.980 0.124 -15.576 1.00 86.19 120 ASN A O 1
ATOM 944 N N . SER A 1 121 ? 5.124 1.403 -17.016 1.00 84.69 121 SER A N 1
ATOM 945 C CA . SER A 1 121 ? 5.701 0.271 -17.748 1.00 84.69 121 SER A CA 1
ATOM 946 C C . SER A 1 121 ? 6.586 -0.588 -16.845 1.00 84.69 121 SER A C 1
ATOM 948 O O . SER A 1 121 ? 6.519 -1.814 -16.911 1.00 84.69 121 SER A O 1
ATOM 950 N N . VAL A 1 122 ? 7.380 0.043 -15.975 1.00 89.81 122 VAL A N 1
ATOM 951 C CA . VAL A 1 122 ? 8.216 -0.653 -14.987 1.00 89.81 122 VAL A CA 1
ATOM 952 C C . VAL A 1 122 ? 7.376 -1.341 -13.925 1.00 89.81 122 VAL A C 1
ATOM 954 O O . VAL A 1 122 ? 7.621 -2.508 -13.639 1.00 89.81 122 VAL A O 1
ATOM 957 N N . PHE A 1 123 ? 6.378 -0.659 -13.366 1.00 88.56 123 PHE A N 1
ATOM 958 C CA . PHE A 1 123 ? 5.523 -1.228 -12.328 1.00 88.56 123 PHE A CA 1
ATOM 959 C C . PHE A 1 123 ? 4.739 -2.425 -12.871 1.00 88.56 123 PHE A C 1
ATOM 961 O O . PHE A 1 123 ? 4.745 -3.480 -12.246 1.00 88.56 123 PHE A O 1
ATOM 968 N N . LYS A 1 124 ? 4.134 -2.309 -14.061 1.00 83.88 124 LYS A N 1
ATOM 969 C CA . LYS A 1 124 ? 3.441 -3.419 -14.731 1.00 83.88 124 LYS A CA 1
ATOM 970 C C . LYS A 1 124 ? 4.381 -4.589 -14.991 1.00 83.88 124 LYS A C 1
ATOM 972 O O . LYS A 1 124 ? 4.061 -5.723 -14.656 1.00 83.88 124 LYS A O 1
ATOM 977 N N . PHE A 1 125 ? 5.561 -4.310 -15.545 1.00 85.25 125 PHE A N 1
ATOM 978 C CA . PHE A 1 125 ? 6.562 -5.340 -15.786 1.00 85.25 125 PHE A CA 1
ATOM 979 C C . PHE A 1 125 ? 6.952 -6.063 -14.491 1.00 85.25 125 PHE A C 1
ATOM 981 O O . PHE A 1 125 ? 6.992 -7.289 -14.465 1.00 85.25 125 PHE A O 1
ATOM 988 N N . LEU A 1 126 ? 7.215 -5.323 -13.416 1.00 87.12 126 LEU A N 1
ATOM 989 C CA . LEU A 1 126 ? 7.613 -5.901 -12.139 1.00 87.12 126 LEU A CA 1
ATOM 990 C C . LEU A 1 126 ? 6.463 -6.680 -11.484 1.00 87.12 126 LEU A C 1
ATOM 992 O O . LEU A 1 126 ? 6.683 -7.755 -10.937 1.00 87.12 126 LEU A O 1
ATOM 996 N N . PHE A 1 127 ? 5.228 -6.197 -11.620 1.00 85.56 127 PHE A N 1
ATOM 997 C CA . PHE A 1 127 ? 4.026 -6.906 -11.184 1.00 85.56 127 PHE A CA 1
ATOM 998 C C . PHE A 1 127 ? 3.850 -8.247 -11.900 1.00 85.56 127 PHE A C 1
ATOM 1000 O O . PHE A 1 127 ? 3.573 -9.255 -11.252 1.00 85.56 127 PHE A O 1
ATOM 1007 N N . ASP A 1 128 ? 4.090 -8.294 -13.211 1.00 82.94 128 ASP A N 1
ATOM 1008 C CA . ASP A 1 128 ? 4.006 -9.524 -14.004 1.00 82.94 128 ASP A CA 1
ATOM 1009 C C . ASP A 1 128 ? 5.154 -10.509 -13.704 1.00 82.94 128 ASP A C 1
ATOM 1011 O O . ASP A 1 128 ? 4.959 -11.723 -13.790 1.00 82.94 128 ASP A O 1
ATOM 1015 N N . ASN A 1 129 ? 6.346 -10.016 -13.346 1.00 84.69 129 ASN A N 1
ATOM 1016 C CA . ASN A 1 129 ? 7.550 -10.843 -13.166 1.00 84.69 129 ASN A CA 1
ATOM 1017 C C . ASN A 1 129 ? 7.910 -11.148 -11.699 1.00 84.69 129 ASN A C 1
ATOM 1019 O O . ASN A 1 129 ? 8.783 -11.977 -11.477 1.00 84.69 129 ASN A O 1
ATOM 1023 N N . GLU A 1 130 ? 7.225 -10.550 -10.718 1.00 88.00 130 GLU A N 1
ATOM 1024 C CA . GLU A 1 130 ? 7.457 -10.665 -9.258 1.00 88.00 130 GLU A CA 1
ATOM 1025 C C . GLU A 1 130 ? 8.758 -10.039 -8.764 1.00 88.00 130 GLU A C 1
ATOM 1027 O O . GLU A 1 130 ? 8.745 -9.329 -7.759 1.00 88.00 130 GLU A O 1
ATOM 1032 N N . SER A 1 131 ? 9.859 -10.257 -9.479 1.00 91.50 131 SER A N 1
ATOM 1033 C CA . SER A 1 131 ? 11.135 -9.601 -9.244 1.00 91.50 131 SER A CA 1
ATOM 1034 C C . SER A 1 131 ? 11.861 -9.273 -10.542 1.00 91.50 131 SER A C 1
ATOM 1036 O O . SER A 1 131 ? 11.666 -9.923 -11.570 1.00 91.50 131 SER A O 1
ATOM 1038 N N . ASP A 1 132 ? 12.708 -8.242 -10.502 1.00 92.06 132 ASP A N 1
ATOM 1039 C CA . ASP A 1 132 ? 13.762 -8.073 -11.499 1.00 92.06 132 ASP A CA 1
ATOM 1040 C C . ASP A 1 132 ? 14.879 -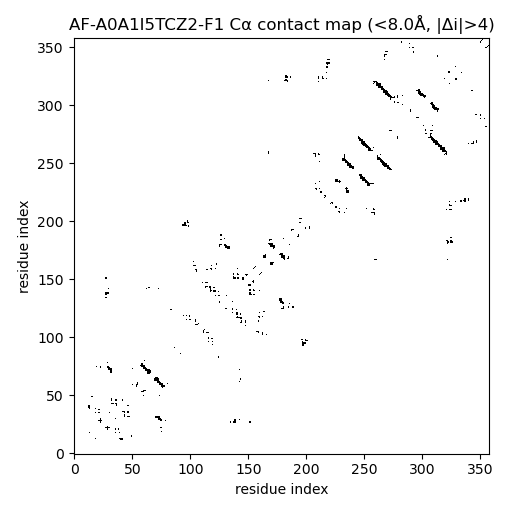7.135 -11.011 1.00 92.06 132 ASP A C 1
ATOM 1042 O O . ASP A 1 132 ? 14.745 -6.327 -10.086 1.00 92.06 132 ASP A O 1
ATOM 1046 N N . SER A 1 133 ? 16.008 -7.216 -11.700 1.00 91.50 133 SER A N 1
ATOM 1047 C CA . SER A 1 133 ? 17.178 -6.373 -11.523 1.00 91.50 133 SER A CA 1
ATOM 1048 C C . SER A 1 133 ? 16.948 -4.936 -12.000 1.00 91.50 133 SER A C 1
ATOM 1050 O O . SER A 1 133 ? 16.271 -4.667 -12.997 1.00 91.50 133 SER A O 1
ATOM 1052 N N . ALA A 1 134 ? 17.646 -3.984 -11.373 1.00 92.06 134 ALA A N 1
ATOM 1053 C CA . ALA A 1 134 ? 17.672 -2.596 -11.843 1.00 92.06 134 ALA A CA 1
ATOM 1054 C C . ALA A 1 134 ? 18.105 -2.473 -13.319 1.00 92.06 134 ALA A C 1
ATOM 1056 O O . ALA A 1 134 ? 17.633 -1.588 -14.027 1.00 92.06 134 ALA A O 1
ATOM 1057 N N . GLY A 1 135 ? 18.988 -3.362 -13.791 1.00 85.88 135 GLY A N 1
ATOM 1058 C CA . GLY A 1 135 ? 19.452 -3.387 -15.178 1.00 85.88 135 GLY A CA 1
ATOM 1059 C C . GLY A 1 135 ? 18.309 -3.587 -16.169 1.00 85.88 135 GLY A C 1
ATOM 1060 O O . GLY A 1 135 ? 18.160 -2.797 -17.095 1.00 85.88 135 GLY A O 1
ATOM 1061 N N . ARG A 1 136 ? 17.450 -4.586 -15.951 1.00 83.88 136 ARG A N 1
ATOM 1062 C CA . ARG A 1 136 ? 16.317 -4.852 -16.847 1.00 83.88 136 ARG A CA 1
ATOM 1063 C C . ARG A 1 136 ? 15.207 -3.818 -16.703 1.00 83.88 136 ARG A C 1
ATOM 1065 O O . ARG A 1 136 ? 14.655 -3.382 -17.711 1.00 83.88 136 ARG A O 1
ATOM 1072 N N . LEU A 1 137 ? 14.930 -3.354 -15.484 1.00 90.00 137 LEU A N 1
ATOM 1073 C CA . LEU A 1 137 ? 13.912 -2.325 -15.249 1.00 90.00 137 LEU A CA 1
ATOM 1074 C C . LEU A 1 137 ? 14.277 -0.978 -15.897 1.00 90.00 137 LEU A C 1
ATOM 1076 O O . LEU A 1 137 ? 13.399 -0.300 -16.429 1.00 90.00 137 LEU A O 1
ATOM 1080 N N . LYS A 1 138 ? 15.568 -0.617 -15.953 1.00 91.38 138 LYS A N 1
ATOM 1081 C CA . LYS A 1 138 ? 16.055 0.527 -16.748 1.00 91.38 138 LYS A CA 1
ATOM 1082 C C . LYS A 1 138 ? 15.668 0.416 -18.220 1.00 91.38 138 LYS A C 1
ATOM 1084 O O . LYS A 1 138 ? 15.250 1.408 -18.808 1.00 91.38 138 LYS A O 1
ATOM 1089 N N . LEU A 1 139 ? 15.805 -0.773 -18.808 1.00 83.25 139 LEU A N 1
ATOM 1090 C CA . LEU A 1 139 ? 15.487 -1.008 -20.220 1.00 83.25 139 LEU A CA 1
ATOM 1091 C C . LEU A 1 139 ? 13.994 -0.860 -20.484 1.00 83.25 139 LEU A C 1
ATOM 1093 O O . LEU A 1 139 ? 13.601 -0.242 -21.471 1.00 83.25 139 LEU A O 1
ATOM 1097 N N . VAL A 1 140 ? 13.174 -1.386 -19.575 1.00 85.12 140 VAL A N 1
ATOM 1098 C CA . VAL A 1 140 ? 11.718 -1.230 -19.621 1.00 85.12 140 VAL A CA 1
ATOM 1099 C C . VAL A 1 140 ? 11.347 0.255 -19.537 1.00 85.12 140 VAL A C 1
ATOM 1101 O O . VAL A 1 140 ? 10.617 0.753 -20.385 1.00 85.12 140 VAL A O 1
ATOM 1104 N N . ALA A 1 141 ? 11.897 1.004 -18.582 1.00 88.94 141 ALA A N 1
ATOM 1105 C CA . ALA A 1 141 ? 11.642 2.440 -18.491 1.00 88.94 141 ALA A CA 1
ATOM 1106 C C . ALA A 1 141 ? 12.070 3.200 -19.754 1.00 88.94 141 ALA A C 1
ATOM 1108 O O . ALA A 1 141 ? 11.302 3.987 -20.303 1.00 88.94 141 ALA A O 1
ATOM 1109 N N . TRP A 1 142 ? 13.294 2.953 -20.224 1.00 89.00 142 TRP A N 1
ATOM 1110 C CA . TRP A 1 142 ? 13.869 3.654 -21.369 1.00 89.00 142 TRP A CA 1
ATOM 1111 C C . TRP A 1 142 ? 13.112 3.387 -22.663 1.00 89.00 142 TRP A C 1
ATOM 1113 O O . TRP A 1 142 ? 12.952 4.285 -23.482 1.00 89.00 142 TRP A O 1
ATOM 1123 N N . GLY A 1 143 ? 12.592 2.170 -22.834 1.00 80.88 143 GLY A N 1
ATOM 1124 C CA . GLY A 1 143 ? 11.738 1.857 -23.971 1.00 80.88 143 GLY A CA 1
ATOM 1125 C C . GLY A 1 143 ? 10.486 2.737 -24.040 1.00 80.88 143 GLY A C 1
ATOM 1126 O O . GLY A 1 143 ? 9.979 2.981 -25.135 1.00 80.88 143 GLY A O 1
ATOM 1127 N N . ALA A 1 144 ? 9.982 3.190 -22.889 1.00 82.38 144 ALA A N 1
ATOM 1128 C CA . ALA A 1 144 ? 8.724 3.922 -22.767 1.00 82.38 144 ALA A CA 1
ATOM 1129 C C . ALA A 1 144 ? 8.935 5.437 -22.821 1.00 82.38 144 ALA A C 1
ATOM 1131 O O . ALA A 1 144 ? 8.062 6.138 -23.318 1.00 82.38 144 ALA A O 1
ATOM 1132 N N . ASP A 1 145 ? 10.083 5.928 -22.347 1.00 85.94 145 ASP A N 1
ATOM 1133 C CA . ASP A 1 145 ? 10.424 7.354 -22.330 1.00 85.94 145 ASP A CA 1
ATOM 1134 C C . ASP A 1 145 ? 11.906 7.601 -22.679 1.00 85.94 145 ASP A C 1
ATOM 1136 O O . ASP A 1 145 ? 12.714 7.966 -21.820 1.00 85.94 145 ASP A O 1
ATOM 1140 N N . PRO A 1 146 ? 12.309 7.398 -23.943 1.00 82.00 146 PRO A N 1
ATOM 1141 C CA . PRO A 1 146 ? 13.692 7.614 -24.379 1.00 82.00 146 PRO A CA 1
ATOM 1142 C C . PRO A 1 146 ? 14.017 9.078 -24.706 1.00 82.00 146 PRO A C 1
ATOM 1144 O O . PRO A 1 146 ? 15.130 9.365 -25.160 1.00 82.00 146 PRO A O 1
ATOM 1147 N N . ASP A 1 147 ? 13.035 9.976 -24.598 1.00 85.00 147 ASP A N 1
ATOM 1148 C CA . ASP A 1 147 ? 13.126 11.350 -25.097 1.00 85.00 147 ASP A CA 1
ATOM 1149 C C . ASP A 1 147 ? 13.137 12.378 -23.951 1.00 85.00 147 ASP A C 1
ATOM 1151 O O . ASP A 1 147 ? 13.732 13.448 -24.102 1.00 85.00 147 ASP A O 1
ATOM 1155 N N . SER A 1 148 ? 12.584 12.062 -22.770 1.00 84.81 148 SER A N 1
ATOM 1156 C CA . SER A 1 148 ? 12.601 12.990 -21.624 1.00 84.81 148 SER A CA 1
ATOM 1157 C C . SER A 1 148 ? 13.952 13.122 -20.922 1.00 84.81 148 SER A C 1
ATOM 1159 O O . SER A 1 148 ? 14.121 14.033 -20.101 1.00 84.81 148 SER A O 1
ATOM 1161 N N . TYR A 1 149 ? 14.890 12.208 -21.177 1.00 89.62 149 TYR A N 1
ATOM 1162 C CA . TYR A 1 149 ? 16.199 12.160 -20.530 1.00 89.62 149 TYR A CA 1
ATOM 1163 C C . TYR A 1 149 ? 17.308 11.867 -21.538 1.00 89.62 149 TYR A C 1
ATOM 1165 O O . TYR A 1 149 ? 17.087 11.264 -22.579 1.00 89.62 149 TYR A O 1
ATOM 1173 N N . SER A 1 150 ? 18.532 12.283 -21.207 1.00 86.62 150 SER A N 1
ATOM 1174 C CA . SER A 1 150 ? 19.708 12.097 -22.066 1.00 86.62 150 SER A CA 1
ATOM 1175 C C . SER A 1 150 ? 20.235 10.662 -22.095 1.00 86.62 150 SER A C 1
ATOM 1177 O O . SER A 1 150 ? 21.029 10.333 -22.967 1.00 86.62 150 SER A O 1
ATOM 1179 N N . SER A 1 151 ? 19.875 9.840 -21.107 1.00 88.88 151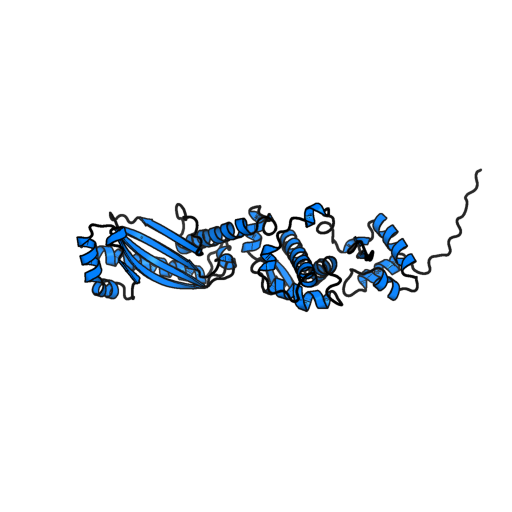 SER A N 1
ATOM 1180 C CA . SER A 1 151 ? 20.307 8.448 -21.015 1.00 88.88 151 SER A CA 1
ATOM 1181 C C . SER A 1 151 ? 19.369 7.615 -20.128 1.00 88.88 151 SER A C 1
ATOM 1183 O O . SER A 1 151 ? 18.704 8.179 -19.245 1.00 88.88 151 SER A O 1
ATOM 1185 N N . PRO A 1 152 ? 19.366 6.280 -20.288 1.00 89.19 152 PRO A N 1
ATOM 1186 C CA . PRO A 1 152 ? 18.628 5.350 -19.429 1.00 89.19 152 PRO A CA 1
ATOM 1187 C C . PRO A 1 152 ? 19.009 5.485 -17.949 1.00 89.19 152 PRO A C 1
ATOM 1189 O O . PRO A 1 152 ? 18.144 5.507 -17.075 1.00 89.19 152 PRO A O 1
ATOM 1192 N N . GLU A 1 153 ? 20.301 5.655 -17.652 1.00 92.25 153 GLU A N 1
ATOM 1193 C CA . GLU A 1 153 ? 20.822 5.911 -16.304 1.00 92.25 153 GLU A CA 1
ATOM 1194 C C . GLU A 1 153 ? 20.196 7.159 -15.684 1.00 92.25 153 GLU A C 1
ATOM 1196 O O . GLU A 1 153 ? 19.867 7.173 -14.495 1.00 92.25 153 GLU A O 1
ATOM 1201 N N . SER A 1 154 ? 20.044 8.214 -16.487 1.00 93.19 154 SER A N 1
ATOM 1202 C CA . SER A 1 154 ? 19.486 9.482 -16.034 1.00 93.19 154 SER A CA 1
ATOM 1203 C C . SER A 1 154 ? 17.988 9.358 -15.756 1.00 93.19 154 SER A C 1
ATOM 1205 O O . SER A 1 154 ? 17.545 9.795 -14.692 1.00 93.19 154 SER A O 1
ATOM 1207 N N . LEU A 1 155 ? 17.225 8.700 -16.637 1.00 93.81 155 LEU A N 1
ATOM 1208 C CA . LEU A 1 155 ? 15.804 8.401 -16.409 1.00 93.81 155 LEU A CA 1
ATOM 1209 C C . LEU A 1 155 ? 15.610 7.569 -15.132 1.00 93.81 155 LEU A C 1
ATOM 1211 O O . LEU A 1 155 ? 14.773 7.888 -14.284 1.00 93.81 155 LEU A O 1
ATOM 1215 N N . TRP A 1 156 ? 16.427 6.533 -14.958 1.00 95.19 156 TRP A N 1
ATOM 1216 C CA . TRP A 1 156 ? 16.349 5.641 -13.808 1.00 95.19 156 TRP A CA 1
ATOM 1217 C C . TRP A 1 156 ? 16.613 6.352 -12.485 1.00 95.19 156 TRP A C 1
ATOM 1219 O O . TRP A 1 156 ? 15.766 6.334 -11.594 1.00 95.19 156 TRP A O 1
ATOM 1229 N N . ASN A 1 157 ? 17.766 7.011 -12.354 1.00 94.75 157 ASN A N 1
ATOM 1230 C CA . ASN A 1 157 ? 18.175 7.620 -11.088 1.00 94.75 157 ASN A CA 1
ATOM 1231 C C . ASN A 1 157 ? 17.308 8.826 -10.705 1.00 94.75 157 ASN A C 1
ATOM 1233 O O . ASN A 1 157 ? 17.109 9.096 -9.519 1.00 94.75 157 ASN A O 1
ATOM 1237 N N . ASN A 1 158 ? 16.805 9.569 -11.695 1.00 94.94 158 ASN A N 1
ATOM 1238 C CA . ASN A 1 158 ? 16.099 10.821 -11.437 1.00 94.94 158 ASN A CA 1
ATOM 1239 C C . ASN A 1 158 ? 14.579 10.678 -11.368 1.00 94.94 158 ASN A C 1
ATOM 1241 O O . ASN A 1 158 ? 13.944 11.570 -10.804 1.00 94.94 158 ASN A O 1
ATOM 1245 N N . CYS A 1 159 ? 14.007 9.603 -11.914 1.00 95.38 159 CYS A N 1
ATOM 1246 C CA . CYS A 1 159 ? 12.562 9.407 -11.979 1.00 95.38 159 CYS A CA 1
ATOM 1247 C C . CYS A 1 159 ? 12.151 8.016 -11.483 1.00 95.38 159 CYS A C 1
ATOM 1249 O O . CYS A 1 159 ? 11.544 7.906 -10.422 1.00 95.38 159 CYS A O 1
ATOM 1251 N N . VAL A 1 160 ? 12.522 6.955 -12.198 1.00 95.38 160 VAL A N 1
ATOM 1252 C CA . VAL A 1 160 ? 11.928 5.621 -11.994 1.00 95.38 160 VAL A CA 1
ATOM 1253 C C . VAL A 1 160 ? 12.304 5.003 -10.655 1.00 95.38 160 VAL A C 1
ATOM 1255 O O . VAL A 1 160 ? 11.433 4.516 -9.943 1.00 95.38 160 VAL A O 1
ATOM 1258 N N . LYS A 1 161 ? 13.584 5.052 -10.273 1.00 95.19 161 LYS A N 1
ATOM 1259 C CA . LYS A 1 161 ? 14.030 4.502 -8.991 1.00 95.19 161 LYS A CA 1
ATOM 1260 C C . LYS A 1 161 ? 13.326 5.200 -7.826 1.00 95.19 161 LYS A C 1
ATOM 1262 O O . LYS A 1 161 ? 12.841 4.535 -6.927 1.00 95.19 161 LYS A O 1
ATOM 1267 N N . LYS A 1 162 ? 13.201 6.529 -7.888 1.00 94.69 162 LYS A N 1
ATOM 1268 C CA . LYS A 1 162 ? 12.495 7.310 -6.863 1.00 94.69 162 LYS A CA 1
ATOM 1269 C C . LYS A 1 162 ? 11.012 6.962 -6.790 1.00 94.69 162 LYS A C 1
ATOM 1271 O O . L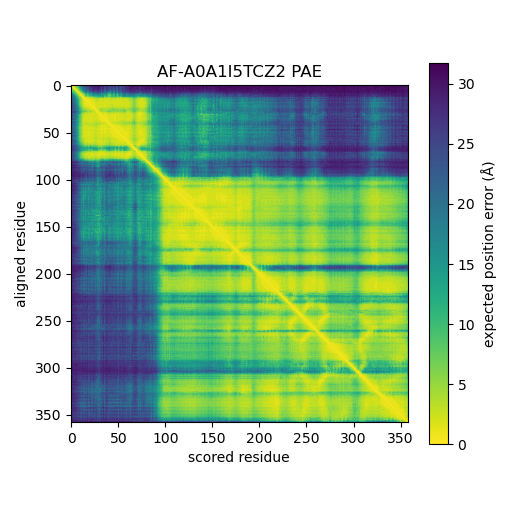YS A 1 162 ? 10.443 7.021 -5.710 1.00 94.69 162 LYS A O 1
ATOM 1276 N N . ALA A 1 163 ? 10.393 6.646 -7.925 1.00 93.19 163 ALA A N 1
ATOM 1277 C CA . ALA A 1 163 ? 9.008 6.196 -7.975 1.00 93.19 163 ALA A CA 1
ATOM 1278 C C . ALA A 1 163 ? 8.847 4.812 -7.325 1.00 93.19 163 ALA A C 1
ATOM 1280 O O . ALA A 1 163 ? 7.926 4.614 -6.543 1.00 93.19 163 ALA A O 1
ATOM 1281 N N . LEU A 1 164 ? 9.773 3.884 -7.595 1.00 92.69 164 LEU A N 1
ATOM 1282 C CA . LEU A 1 164 ? 9.824 2.581 -6.927 1.00 92.69 164 LEU A CA 1
ATOM 1283 C C . LEU A 1 164 ? 10.068 2.725 -5.415 1.00 92.69 164 LEU A C 1
ATOM 1285 O O . LEU A 1 164 ? 9.368 2.092 -4.637 1.00 92.69 164 LEU A O 1
ATOM 1289 N N . ASP A 1 165 ? 10.992 3.600 -5.000 1.00 91.06 165 ASP A N 1
ATOM 1290 C CA . ASP A 1 165 ? 11.292 3.883 -3.586 1.00 91.06 165 ASP A CA 1
ATOM 1291 C C . ASP A 1 165 ? 10.077 4.484 -2.837 1.00 91.06 165 ASP A C 1
ATOM 1293 O O . ASP A 1 165 ? 9.941 4.285 -1.633 1.00 91.06 165 ASP A O 1
ATOM 1297 N N . GLN A 1 166 ? 9.197 5.219 -3.532 1.00 89.88 166 GLN A N 1
ATOM 1298 C CA . GLN A 1 166 ? 7.946 5.778 -2.986 1.00 89.88 166 GLN A CA 1
ATOM 1299 C C . GLN A 1 166 ? 6.784 4.772 -2.967 1.00 89.88 166 GLN A C 1
ATOM 1301 O O . GLN A 1 166 ? 5.753 5.036 -2.354 1.00 89.88 166 GLN A O 1
ATOM 1306 N N . SER A 1 167 ? 6.902 3.649 -3.675 1.00 87.88 167 SER A N 1
ATOM 1307 C CA . SER A 1 167 ? 5.803 2.706 -3.844 1.00 87.88 167 SER A CA 1
ATOM 1308 C C . SER A 1 167 ? 5.663 1.777 -2.640 1.00 87.88 167 SER A C 1
ATOM 1310 O O . SER A 1 167 ? 6.639 1.203 -2.168 1.00 87.88 167 SER A O 1
ATOM 1312 N N . CYS A 1 168 ? 4.428 1.534 -2.198 1.00 85.06 168 CYS A N 1
ATOM 1313 C CA . CYS A 1 168 ? 4.124 0.486 -1.222 1.00 85.06 168 CYS A CA 1
ATOM 1314 C C . CYS A 1 168 ? 4.019 -0.923 -1.846 1.00 85.06 168 CYS A C 1
ATOM 1316 O O . CYS A 1 168 ? 3.918 -1.910 -1.116 1.00 85.06 168 CYS A O 1
ATOM 1318 N N . PHE A 1 169 ? 4.064 -1.036 -3.180 1.00 87.56 169 PHE A N 1
ATOM 1319 C CA . PHE A 1 169 ? 3.928 -2.308 -3.903 1.00 87.56 169 PHE A CA 1
ATOM 1320 C C . PHE A 1 169 ? 5.257 -3.010 -4.167 1.00 87.56 169 PHE A C 1
ATOM 1322 O O . PHE A 1 169 ? 5.277 -4.217 -4.408 1.00 87.56 169 PHE A O 1
ATOM 1329 N N . PHE A 1 170 ? 6.365 -2.270 -4.139 1.00 91.38 170 PHE A N 1
ATOM 1330 C CA . PHE A 1 170 ? 7.676 -2.791 -4.506 1.00 91.38 170 PHE A CA 1
ATOM 1331 C C . PHE A 1 170 ? 8.708 -2.472 -3.434 1.00 91.38 170 PHE A C 1
ATOM 1333 O O . PHE A 1 170 ? 8.647 -1.441 -2.769 1.00 91.38 170 PHE A O 1
ATOM 1340 N N . ARG A 1 171 ? 9.691 -3.354 -3.276 1.00 93.44 171 ARG A N 1
ATOM 1341 C CA . ARG A 1 171 ? 10.803 -3.163 -2.344 1.00 93.44 171 ARG A CA 1
ATOM 1342 C C . ARG A 1 171 ? 12.103 -3.637 -2.974 1.00 93.44 171 ARG A C 1
ATOM 1344 O O . ARG A 1 171 ? 12.127 -4.657 -3.657 1.00 93.44 171 ARG A O 1
ATOM 1351 N N . LEU A 1 172 ? 13.191 -2.915 -2.718 1.00 93.81 172 LEU A N 1
ATOM 1352 C CA . LEU A 1 172 ? 14.534 -3.358 -3.077 1.00 93.81 172 LEU A CA 1
ATOM 1353 C C . LEU A 1 172 ? 15.044 -4.375 -2.049 1.00 93.81 172 LEU A C 1
ATOM 1355 O O . LEU A 1 172 ? 15.193 -4.058 -0.869 1.00 93.81 172 LEU A O 1
ATOM 1359 N N . PHE A 1 173 ? 15.376 -5.573 -2.513 1.00 90.44 173 PHE A N 1
ATOM 1360 C CA . PHE A 1 173 ? 16.044 -6.597 -1.721 1.00 90.44 173 PHE A CA 1
ATOM 1361 C C . PHE A 1 173 ? 17.553 -6.477 -1.938 1.00 90.44 173 PHE A C 1
ATOM 1363 O O . PHE A 1 173 ? 18.104 -6.987 -2.912 1.00 90.44 173 PHE A O 1
ATOM 1370 N N . GLU A 1 174 ? 18.240 -5.764 -1.038 1.00 86.81 174 GLU A N 1
ATOM 1371 C CA . GLU A 1 174 ? 19.667 -5.423 -1.188 1.00 86.81 174 GLU A CA 1
ATOM 1372 C C . GLU A 1 174 ? 20.582 -6.643 -1.361 1.00 86.81 174 GLU A C 1
ATOM 1374 O O . GLU A 1 174 ? 21.600 -6.562 -2.053 1.00 86.81 174 GLU A O 1
ATOM 1379 N N . THR A 1 175 ? 20.214 -7.776 -0.761 1.00 85.06 175 THR A N 1
ATOM 1380 C CA . THR A 1 175 ? 20.945 -9.045 -0.864 1.00 85.06 175 THR A CA 1
ATOM 1381 C C . THR A 1 175 ? 20.979 -9.580 -2.290 1.00 85.06 175 THR A C 1
ATOM 1383 O O . THR A 1 175 ? 22.006 -10.095 -2.727 1.00 85.06 175 THR A O 1
ATOM 1386 N N . GLU A 1 176 ? 19.876 -9.422 -3.017 1.00 80.81 176 GLU A N 1
ATOM 1387 C CA . GLU A 1 176 ? 19.684 -9.932 -4.378 1.00 80.81 176 GLU A CA 1
ATOM 1388 C C . GLU A 1 176 ? 19.906 -8.838 -5.428 1.00 80.81 176 GLU A C 1
ATOM 1390 O O . GLU A 1 176 ? 20.162 -9.128 -6.592 1.00 80.81 176 GLU A O 1
ATOM 1395 N N . LYS A 1 177 ? 19.909 -7.567 -5.000 1.00 90.94 177 LYS A N 1
ATOM 1396 C CA . LYS A 1 177 ? 19.954 -6.375 -5.862 1.00 90.94 177 LYS A CA 1
ATOM 1397 C C . LYS A 1 177 ? 18.794 -6.334 -6.861 1.00 90.94 177 LYS A C 1
ATOM 1399 O O . LYS A 1 177 ? 18.919 -5.764 -7.949 1.00 90.94 177 LYS A O 1
ATOM 1404 N N . GLU A 1 178 ? 17.666 -6.898 -6.454 1.00 93.19 178 GLU A N 1
ATOM 1405 C CA . GLU A 1 178 ? 16.433 -6.953 -7.226 1.00 93.19 178 GLU A CA 1
ATOM 1406 C C . GLU A 1 178 ? 15.333 -6.175 -6.523 1.00 93.19 178 GLU A C 1
ATOM 1408 O O . GLU A 1 178 ? 15.237 -6.143 -5.294 1.00 93.19 178 GLU A O 1
ATOM 1413 N N . TRP A 1 179 ? 14.502 -5.533 -7.329 1.00 94.25 179 TRP A N 1
ATOM 1414 C CA . TRP A 1 179 ? 13.209 -5.065 -6.874 1.00 94.25 179 TRP A CA 1
ATOM 1415 C C . TRP A 1 179 ? 12.250 -6.241 -6.887 1.00 94.25 179 TRP A C 1
ATOM 1417 O O . TRP A 1 179 ? 12.281 -7.024 -7.831 1.00 94.25 179 TRP A O 1
ATOM 1427 N N . GLN A 1 180 ? 11.416 -6.357 -5.861 1.00 94.25 180 GLN A N 1
ATOM 1428 C CA . GLN A 1 180 ? 10.424 -7.422 -5.750 1.00 94.25 180 GLN A CA 1
ATOM 1429 C C . GLN A 1 180 ? 9.080 -6.863 -5.301 1.00 94.25 180 GLN A C 1
ATOM 1431 O O . GLN A 1 180 ? 9.020 -5.778 -4.711 1.00 94.25 180 GLN A O 1
ATOM 1436 N N . LEU A 1 181 ? 8.016 -7.620 -5.559 1.00 91.69 181 LEU A N 1
ATOM 1437 C CA . LEU A 1 181 ? 6.703 -7.365 -4.983 1.00 91.69 181 LEU A CA 1
ATOM 1438 C C . LEU A 1 181 ? 6.751 -7.446 -3.461 1.00 91.69 181 LEU A C 1
ATOM 1440 O O . LEU A 1 181 ? 7.412 -8.301 -2.872 1.00 91.69 181 LEU A O 1
ATOM 1444 N N . THR A 1 182 ? 6.015 -6.552 -2.816 1.00 91.25 182 THR A N 1
ATOM 1445 C CA . THR A 1 182 ? 5.699 -6.697 -1.401 1.00 91.25 182 THR A CA 1
ATOM 1446 C C . THR A 1 182 ? 4.608 -7.747 -1.188 1.00 91.25 182 THR A C 1
ATOM 1448 O O . THR A 1 182 ? 3.928 -8.155 -2.126 1.00 91.25 182 THR A O 1
ATOM 1451 N N . GLU A 1 183 ? 4.390 -8.161 0.060 1.00 90.81 183 GLU A N 1
ATOM 1452 C CA . GLU A 1 183 ? 3.324 -9.110 0.425 1.00 90.81 183 GLU A CA 1
ATOM 1453 C C . GLU A 1 183 ? 1.940 -8.627 -0.024 1.00 90.81 183 GLU A C 1
ATOM 1455 O O . GLU A 1 183 ? 1.139 -9.400 -0.545 1.00 90.81 183 GLU A O 1
ATOM 1460 N N . MET A 1 184 ? 1.686 -7.321 0.093 1.00 88.44 184 MET A N 1
ATOM 1461 C CA . MET A 1 184 ? 0.453 -6.702 -0.387 1.00 88.44 184 MET A CA 1
ATOM 1462 C C . MET A 1 184 ? 0.307 -6.825 -1.908 1.00 88.44 184 MET A C 1
ATOM 1464 O O . MET A 1 184 ? -0.751 -7.213 -2.402 1.00 88.44 184 MET A O 1
ATOM 1468 N N . ALA A 1 185 ? 1.365 -6.521 -2.664 1.00 87.81 185 ALA A N 1
ATOM 1469 C CA . ALA A 1 185 ? 1.334 -6.618 -4.120 1.00 87.81 185 ALA A CA 1
ATOM 1470 C C . ALA A 1 185 ? 1.214 -8.075 -4.600 1.00 87.81 185 ALA A C 1
ATOM 1472 O O . ALA A 1 185 ? 0.465 -8.362 -5.536 1.00 87.81 185 ALA A O 1
ATOM 1473 N N . SER A 1 186 ? 1.881 -9.005 -3.916 1.00 89.12 186 SER A N 1
ATOM 1474 C CA . SER A 1 186 ? 1.741 -10.446 -4.136 1.00 89.12 186 SER A CA 1
ATOM 1475 C C . SER A 1 186 ? 0.311 -10.922 -3.874 1.00 89.12 186 SER A C 1
ATOM 1477 O O . SER A 1 186 ? -0.253 -11.653 -4.692 1.00 89.12 186 SER A O 1
ATOM 1479 N N . TRP A 1 187 ? -0.312 -10.469 -2.781 1.00 87.56 187 TRP A N 1
ATOM 1480 C CA . TRP A 1 187 ? -1.708 -10.777 -2.471 1.00 87.56 187 TRP A CA 1
ATOM 1481 C C . TRP A 1 187 ? -2.657 -10.256 -3.557 1.00 87.56 187 TRP A C 1
ATOM 1483 O O . TRP A 1 187 ? -3.470 -11.029 -4.074 1.00 87.56 187 TRP A O 1
ATOM 1493 N N . LEU A 1 188 ? -2.505 -8.987 -3.960 1.00 83.81 188 LEU A N 1
ATOM 1494 C CA . LEU A 1 188 ? -3.291 -8.364 -5.032 1.00 83.81 188 LEU A CA 1
ATOM 1495 C C . LEU A 1 188 ? -3.220 -9.175 -6.326 1.00 83.81 188 LEU A C 1
ATOM 1497 O O . LEU A 1 188 ? -4.243 -9.469 -6.946 1.00 83.81 188 LEU A O 1
ATOM 1501 N N . ARG A 1 189 ? -2.012 -9.602 -6.705 1.00 82.06 189 ARG A N 1
ATOM 1502 C CA . ARG A 1 189 ? -1.803 -10.418 -7.900 1.00 82.06 189 ARG A CA 1
ATOM 1503 C C . ARG A 1 189 ? -2.527 -11.763 -7.824 1.00 82.06 189 ARG A C 1
ATOM 1505 O O . ARG A 1 189 ? -3.126 -12.189 -8.810 1.00 82.06 189 ARG A O 1
ATOM 1512 N N . GLN A 1 190 ? -2.473 -12.445 -6.680 1.00 85.00 190 GLN A N 1
ATOM 1513 C CA . GLN A 1 190 ? -3.109 -13.758 -6.504 1.00 85.00 190 GLN A CA 1
ATOM 1514 C C . GLN A 1 190 ? -4.638 -13.693 -6.559 1.00 85.00 190 GLN A C 1
ATOM 1516 O O . GLN A 1 190 ? -5.275 -14.646 -7.008 1.00 85.00 190 GLN A O 1
ATOM 1521 N N . HIS A 1 191 ? -5.228 -12.575 -6.136 1.00 80.12 191 HIS A N 1
ATOM 1522 C CA . HIS A 1 191 ? -6.680 -12.413 -6.049 1.00 80.12 191 HIS A CA 1
ATOM 1523 C C . HIS A 1 191 ? -7.303 -11.862 -7.343 1.00 80.12 191 HIS A C 1
ATOM 1525 O O . HIS A 1 191 ? -8.485 -11.525 -7.363 1.00 80.12 191 HIS A O 1
ATOM 1531 N N . GLY A 1 192 ? -6.539 -11.869 -8.445 1.00 59.47 192 GLY A N 1
ATOM 1532 C CA . GLY A 1 192 ? -7.049 -11.726 -9.811 1.00 59.47 192 GLY A CA 1
ATOM 1533 C C . GLY A 1 192 ? -7.264 -10.291 -10.289 1.00 59.47 192 GLY A C 1
ATOM 1534 O O . GLY A 1 192 ? -7.617 -10.102 -11.451 1.00 59.47 192 GLY A O 1
ATOM 1535 N N . ASP A 1 193 ? -6.982 -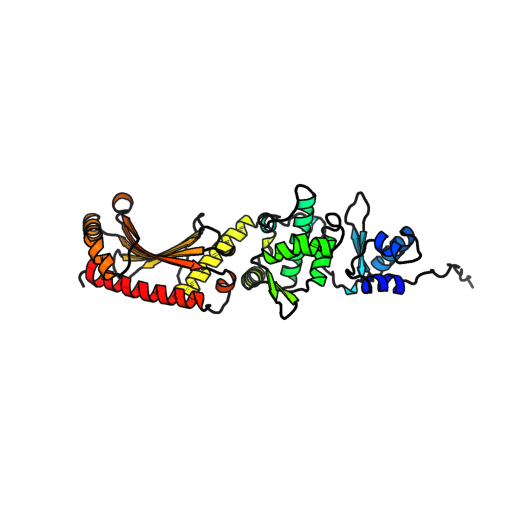9.294 -9.452 1.00 56.22 193 ASP A N 1
ATOM 1536 C CA . ASP A 1 193 ? -7.089 -7.882 -9.813 1.00 56.22 193 ASP A CA 1
ATOM 1537 C C . ASP A 1 193 ? -5.728 -7.349 -10.281 1.00 56.22 193 ASP A C 1
ATOM 1539 O O . ASP A 1 193 ? -5.136 -6.442 -9.697 1.00 56.22 193 ASP A O 1
ATOM 1543 N N . CYS A 1 194 ? -5.262 -7.821 -11.444 1.00 49.97 194 CYS A N 1
ATOM 1544 C CA . CYS A 1 194 ? -4.229 -7.118 -12.233 1.00 49.97 194 CYS A CA 1
ATOM 1545 C C . CYS A 1 194 ? -4.658 -5.674 -12.606 1.00 49.97 194 CYS A C 1
ATOM 1547 O O . CYS A 1 194 ? -3.917 -4.931 -13.247 1.00 49.97 194 CYS A O 1
ATOM 1549 N N . ALA A 1 195 ? -5.881 -5.306 -12.227 1.00 48.34 195 ALA A N 1
ATOM 1550 C CA . ALA A 1 195 ? -6.572 -4.044 -12.354 1.00 48.34 195 ALA A CA 1
ATOM 1551 C C . ALA A 1 195 ? -6.122 -2.959 -11.353 1.00 48.34 195 ALA A C 1
ATOM 1553 O O . ALA A 1 195 ? -6.722 -1.893 -11.323 1.00 48.34 195 ALA A O 1
ATOM 1554 N N . LEU A 1 196 ? -4.976 -3.119 -10.669 1.00 53.62 196 LEU A N 1
ATOM 1555 C CA . LEU A 1 196 ? -4.178 -1.960 -10.203 1.00 53.62 196 LEU A CA 1
ATOM 1556 C C . LEU A 1 196 ? -4.109 -0.852 -11.275 1.00 53.62 196 LEU A C 1
ATOM 1558 O O . LEU A 1 196 ? -4.060 0.333 -10.971 1.00 53.62 196 LEU A O 1
ATOM 1562 N N . TRP A 1 197 ? -4.140 -1.278 -12.536 1.00 59.00 197 TRP A N 1
ATOM 1563 C CA . TRP A 1 197 ? -4.074 -0.457 -13.731 1.00 59.00 197 TRP A CA 1
ATOM 1564 C C . TRP A 1 197 ? -5.416 -0.132 -14.383 1.00 59.00 197 TRP A C 1
ATOM 1566 O O . TRP A 1 197 ? -5.409 0.638 -15.322 1.00 59.00 197 TRP A O 1
ATOM 1576 N N . ASN A 1 198 ? -6.540 -0.717 -13.977 1.00 60.78 198 ASN A N 1
ATOM 1577 C CA . ASN A 1 198 ? -7.844 -0.446 -14.589 1.00 60.78 198 ASN A CA 1
ATOM 1578 C C . ASN A 1 198 ? -8.842 -0.176 -13.455 1.00 60.78 198 ASN A C 1
ATOM 1580 O O . ASN A 1 198 ? -9.089 -1.084 -12.669 1.00 60.78 198 ASN A O 1
ATOM 1584 N N . ASP A 1 199 ? -9.448 1.014 -13.371 1.00 69.06 199 ASP A N 1
ATOM 1585 C CA . ASP A 1 199 ? -10.411 1.354 -12.305 1.00 69.06 199 ASP A CA 1
ATOM 1586 C C . ASP A 1 199 ? -9.767 1.390 -10.900 1.00 69.06 199 ASP A C 1
ATOM 1588 O O . ASP A 1 199 ? -10.268 0.819 -9.925 1.00 69.06 199 ASP A O 1
ATOM 1592 N N . TRP A 1 200 ? -8.607 2.050 -10.791 1.00 74.06 200 TRP A N 1
ATOM 1593 C CA . TRP A 1 200 ? -7.859 2.187 -9.532 1.00 74.06 200 TRP A CA 1
ATOM 1594 C C . TRP A 1 200 ? -8.716 2.760 -8.395 1.00 74.06 200 TRP A C 1
ATOM 1596 O O . TRP A 1 200 ? -8.607 2.306 -7.256 1.00 74.06 200 TRP A O 1
ATOM 1606 N N . GLY A 1 201 ? -9.616 3.700 -8.697 1.00 76.31 201 GLY A N 1
ATOM 1607 C CA . GLY A 1 201 ? -10.575 4.248 -7.739 1.00 76.31 201 GLY A CA 1
ATOM 1608 C C . GLY A 1 201 ? -11.429 3.186 -7.035 1.00 76.31 201 GLY A C 1
ATOM 1609 O O . GLY A 1 201 ? -11.585 3.249 -5.819 1.00 76.31 201 GLY A O 1
ATOM 1610 N N . THR A 1 202 ? -11.933 2.178 -7.750 1.00 74.62 202 THR A N 1
ATOM 1611 C CA . THR A 1 202 ? -12.685 1.073 -7.128 1.00 74.62 202 THR A CA 1
ATOM 1612 C C . THR A 1 202 ? -11.760 0.116 -6.368 1.00 74.62 202 THR A C 1
ATOM 1614 O O . THR A 1 202 ? -12.098 -0.367 -5.282 1.00 74.62 202 THR A O 1
ATOM 1617 N N . HIS A 1 203 ? -10.567 -0.143 -6.906 1.00 77.94 203 HIS A N 1
ATOM 1618 C CA . HIS A 1 203 ? -9.616 -1.083 -6.309 1.00 77.94 203 HIS A CA 1
ATOM 1619 C C . HIS A 1 203 ? -8.954 -0.549 -5.041 1.00 77.94 203 HIS A C 1
ATOM 1621 O O . HIS A 1 203 ? -8.725 -1.328 -4.120 1.00 77.94 203 HIS A O 1
ATOM 1627 N N . ARG A 1 204 ? -8.683 0.757 -4.943 1.00 81.38 204 ARG A N 1
ATOM 1628 C CA . ARG A 1 204 ? -8.095 1.356 -3.737 1.00 81.38 204 ARG A CA 1
ATOM 1629 C C . ARG A 1 204 ? -9.051 1.264 -2.546 1.00 81.38 204 ARG A C 1
ATOM 1631 O O . ARG A 1 204 ? -8.594 1.002 -1.442 1.00 81.38 204 ARG A O 1
ATOM 1638 N N . ASP A 1 205 ? -10.356 1.426 -2.772 1.00 83.12 205 ASP A N 1
ATOM 1639 C CA . ASP A 1 205 ? -11.376 1.330 -1.722 1.00 83.12 205 ASP A CA 1
ATOM 1640 C C . ASP A 1 205 ? -11.516 -0.128 -1.257 1.00 83.12 205 ASP A C 1
ATOM 1642 O O . ASP A 1 205 ? -11.639 -0.410 -0.064 1.00 83.12 205 ASP A O 1
ATOM 1646 N N . ARG A 1 206 ? -11.434 -1.078 -2.201 1.00 84.94 206 ARG A N 1
ATOM 1647 C CA . ARG A 1 206 ? -11.369 -2.511 -1.890 1.00 84.94 206 ARG A CA 1
ATOM 1648 C C . ARG A 1 206 ? -10.101 -2.857 -1.111 1.00 84.94 206 ARG A C 1
ATOM 1650 O O . ARG A 1 206 ? -10.190 -3.556 -0.111 1.00 84.94 206 ARG A O 1
ATOM 1657 N N . LEU A 1 207 ? -8.941 -2.375 -1.548 1.00 86.38 207 LEU A N 1
ATOM 1658 C CA . LEU A 1 207 ? -7.663 -2.619 -0.884 1.00 86.38 207 LEU A CA 1
ATOM 1659 C C . LEU A 1 207 ? -7.658 -2.045 0.537 1.00 86.38 207 LEU A C 1
ATOM 1661 O O . LEU A 1 207 ? -7.183 -2.700 1.458 1.00 86.38 207 LEU A O 1
ATOM 1665 N N . ASP A 1 208 ? -8.232 -0.857 0.726 1.00 88.62 208 ASP A N 1
ATOM 1666 C CA . ASP A 1 208 ? -8.410 -0.247 2.042 1.00 88.62 208 ASP A CA 1
ATOM 1667 C C . ASP A 1 208 ? -9.283 -1.125 2.947 1.00 88.62 208 ASP A C 1
ATOM 1669 O O . ASP A 1 208 ? -8.886 -1.462 4.063 1.00 88.62 208 ASP A O 1
ATOM 1673 N N . TYR A 1 209 ? -10.425 -1.601 2.439 1.00 89.12 209 TYR A N 1
ATOM 1674 C CA . TYR A 1 209 ? -11.269 -2.551 3.165 1.00 89.12 209 TYR A CA 1
ATOM 1675 C C . TYR A 1 209 ? -10.527 -3.833 3.556 1.00 89.12 209 TYR A C 1
ATOM 1677 O O . TYR A 1 209 ? -10.624 -4.259 4.703 1.00 89.12 209 TYR A O 1
ATOM 1685 N N . GLU A 1 210 ? -9.760 -4.421 2.641 1.00 90.31 210 GLU A N 1
ATOM 1686 C CA . GLU A 1 210 ? -8.994 -5.649 2.889 1.00 90.31 210 GLU A CA 1
ATOM 1687 C C . GLU A 1 210 ? -7.883 -5.429 3.927 1.00 90.31 210 GLU A C 1
ATOM 1689 O O . GLU A 1 210 ? -7.660 -6.284 4.786 1.00 90.31 210 GLU A O 1
ATOM 1694 N N . CYS A 1 211 ? -7.229 -4.261 3.921 1.00 90.81 211 CYS A N 1
ATOM 1695 C CA . CYS A 1 211 ? -6.311 -3.860 4.990 1.00 90.81 211 CYS A CA 1
ATOM 1696 C C . CYS A 1 211 ? -7.018 -3.829 6.348 1.00 90.81 211 CYS A C 1
ATOM 1698 O O . CYS A 1 211 ? -6.509 -4.389 7.322 1.00 90.81 211 CYS A O 1
ATOM 1700 N N . HIS A 1 212 ? -8.183 -3.180 6.423 1.00 91.81 212 HIS A N 1
ATOM 1701 C CA . HIS A 1 212 ? -8.972 -3.120 7.651 1.00 91.81 212 HIS A CA 1
ATOM 1702 C C . HIS A 1 212 ? -9.383 -4.527 8.116 1.00 91.81 212 HIS A C 1
ATOM 1704 O O . HIS A 1 212 ? -9.141 -4.885 9.268 1.00 91.81 212 HIS A O 1
ATOM 1710 N N . ASP A 1 213 ? -9.953 -5.340 7.228 1.00 91.38 213 ASP A N 1
ATOM 1711 C CA . ASP A 1 213 ? -10.433 -6.695 7.516 1.00 91.38 213 ASP A CA 1
ATOM 1712 C C . ASP A 1 213 ? -9.328 -7.608 8.066 1.00 91.38 213 ASP A C 1
ATOM 1714 O O . ASP A 1 213 ? -9.483 -8.251 9.113 1.00 91.38 213 ASP A O 1
ATOM 1718 N N . ARG A 1 214 ? -8.165 -7.604 7.408 1.00 92.31 214 ARG A N 1
ATOM 1719 C CA . ARG A 1 214 ? -6.996 -8.378 7.835 1.00 92.31 214 ARG A CA 1
ATOM 1720 C C . ARG A 1 214 ? -6.431 -7.875 9.147 1.00 92.31 214 ARG A C 1
ATOM 1722 O O . ARG A 1 214 ? -6.117 -8.682 10.022 1.00 92.31 214 ARG A O 1
ATOM 1729 N N . LEU A 1 215 ? -6.332 -6.560 9.328 1.00 92.44 215 LEU A N 1
ATOM 1730 C CA . LEU A 1 215 ? -5.861 -5.991 10.585 1.00 92.44 215 LEU A CA 1
ATOM 1731 C C . LEU A 1 215 ? -6.770 -6.408 11.749 1.00 92.44 215 LEU A C 1
ATOM 1733 O O . LEU A 1 215 ? -6.266 -6.851 12.783 1.00 92.44 215 LEU A O 1
ATOM 1737 N N . TRP A 1 216 ? -8.092 -6.364 11.569 1.00 92.50 216 TRP A N 1
ATOM 1738 C CA . TRP A 1 216 ? -9.031 -6.881 12.565 1.00 92.50 216 TRP A CA 1
ATOM 1739 C C . TRP A 1 216 ? -8.874 -8.376 12.795 1.00 92.50 216 TRP A C 1
ATOM 1741 O O . TRP A 1 216 ? -8.854 -8.815 13.944 1.00 92.50 216 TRP A O 1
ATOM 1751 N N . THR A 1 217 ? -8.656 -9.145 11.733 1.00 92.62 217 THR A N 1
ATOM 1752 C CA . THR A 1 217 ? -8.388 -10.580 11.837 1.00 92.62 217 THR A CA 1
ATOM 1753 C C . THR A 1 217 ? -7.132 -10.871 12.665 1.00 92.62 217 THR A C 1
ATOM 1755 O O . THR A 1 217 ? -7.132 -11.773 13.505 1.00 92.62 217 THR A O 1
ATOM 1758 N N . HIS A 1 218 ? -6.066 -10.083 12.507 1.00 92.25 218 HIS A N 1
ATOM 1759 C CA . HIS A 1 218 ? -4.847 -10.231 13.305 1.00 92.25 218 HIS A CA 1
ATOM 1760 C C . HIS A 1 218 ? -5.022 -9.793 14.762 1.00 92.25 218 HIS A C 1
ATOM 1762 O O . HIS A 1 218 ? -4.428 -10.407 15.654 1.00 92.25 218 HIS A O 1
ATOM 1768 N N . VAL A 1 219 ? -5.791 -8.729 15.003 1.00 91.25 219 VAL A N 1
ATOM 1769 C CA . VAL A 1 219 ? -5.923 -8.104 16.327 1.00 91.25 219 VAL A CA 1
ATOM 1770 C C . VAL A 1 219 ? -6.989 -8.790 17.181 1.00 91.25 219 VAL A C 1
ATOM 1772 O O . VAL A 1 219 ? -6.712 -9.113 18.332 1.00 91.25 219 VAL A O 1
ATOM 1775 N N . ILE A 1 220 ? -8.174 -9.044 16.628 1.00 89.75 220 ILE A N 1
ATOM 1776 C CA . ILE A 1 220 ? -9.350 -9.570 17.344 1.00 89.75 220 ILE A CA 1
ATOM 1777 C C . ILE A 1 220 ? -9.582 -11.054 17.028 1.00 89.75 220 ILE A C 1
ATOM 1779 O O . ILE A 1 220 ? -10.084 -11.800 17.864 1.00 89.75 220 ILE A O 1
ATOM 1783 N N . GLY A 1 221 ? -9.133 -11.534 15.867 1.00 89.44 221 GLY A N 1
ATOM 1784 C CA . GLY A 1 221 ? -9.390 -12.900 15.412 1.00 89.44 221 GLY A CA 1
ATOM 1785 C C . GLY A 1 221 ? -10.581 -12.960 14.461 1.00 89.44 221 GLY A C 1
ATOM 1786 O O . GLY A 1 221 ? -10.817 -12.032 13.696 1.00 89.44 221 GLY A O 1
ATOM 1787 N N . ARG A 1 222 ? -11.323 -14.074 14.468 1.00 84.31 222 ARG A N 1
ATOM 1788 C CA . ARG A 1 222 ? -12.497 -14.213 13.594 1.00 84.31 222 ARG A CA 1
ATOM 1789 C C . ARG A 1 222 ? -13.594 -13.244 14.018 1.00 84.31 222 ARG A C 1
ATOM 1791 O O . ARG A 1 222 ? -13.953 -13.206 15.191 1.00 84.31 222 ARG A O 1
ATOM 1798 N N . HIS A 1 223 ? -14.146 -12.542 13.041 1.00 83.56 223 HIS A N 1
ATOM 1799 C CA . HIS A 1 223 ? -15.300 -11.669 13.182 1.00 83.56 223 HIS A CA 1
ATOM 1800 C C . HIS A 1 223 ? -16.291 -11.978 12.050 1.00 83.56 223 HIS A C 1
ATOM 1802 O O . HIS A 1 223 ? -15.891 -12.449 10.985 1.00 83.56 223 HIS A O 1
ATOM 1808 N N . ASP A 1 224 ? -17.588 -11.814 12.314 1.00 72.44 224 ASP A N 1
ATOM 1809 C CA . ASP A 1 224 ? -18.636 -12.333 11.422 1.00 72.44 224 ASP A CA 1
ATOM 1810 C C . ASP A 1 224 ? -18.899 -11.433 10.206 1.00 72.44 224 ASP A C 1
ATOM 1812 O O . ASP A 1 224 ? -19.401 -11.907 9.186 1.00 72.44 224 ASP A O 1
ATOM 1816 N N . SER A 1 225 ? -18.524 -10.152 10.283 1.00 65.75 225 SER A N 1
ATOM 1817 C CA . SER A 1 225 ? -18.490 -9.238 9.139 1.00 65.75 225 SER A CA 1
ATOM 1818 C C . SER A 1 225 ? -17.945 -7.874 9.546 1.00 65.75 225 SER A C 1
ATOM 1820 O O . SER A 1 225 ? -18.470 -7.253 10.473 1.00 65.75 225 SER A O 1
ATOM 1822 N N . LEU A 1 226 ? -16.986 -7.350 8.785 1.00 73.81 226 LEU A N 1
ATOM 1823 C CA . LEU A 1 226 ? -16.644 -5.939 8.852 1.00 73.81 226 LEU A CA 1
ATOM 1824 C C . LEU A 1 226 ? -17.637 -5.127 8.015 1.00 73.81 226 LEU A C 1
ATOM 1826 O O . LEU A 1 226 ? -17.807 -5.391 6.818 1.00 73.81 226 LEU A O 1
ATOM 1830 N N . GLY A 1 227 ? -18.256 -4.106 8.613 1.00 71.31 227 GLY A N 1
ATOM 1831 C CA . GLY A 1 227 ? -18.933 -3.073 7.831 1.00 71.31 227 GLY A CA 1
ATOM 1832 C C . GLY A 1 227 ? -17.947 -2.450 6.838 1.00 71.31 227 GLY A C 1
ATOM 1833 O O . GLY A 1 227 ? -16.766 -2.296 7.156 1.00 71.31 227 GLY A O 1
ATOM 1834 N N . LYS A 1 228 ? -18.402 -2.104 5.624 1.00 71.12 228 LYS A N 1
ATOM 1835 C CA . LYS A 1 228 ? -17.541 -1.376 4.677 1.00 71.12 228 LYS A CA 1
ATOM 1836 C C . LYS A 1 228 ? -16.990 -0.127 5.375 1.00 71.12 228 LYS A C 1
ATOM 1838 O O . LYS A 1 228 ? -17.772 0.541 6.062 1.00 71.12 228 LYS A O 1
ATOM 1843 N N . PRO A 1 229 ? -15.695 0.198 5.224 1.00 71.19 229 PRO A N 1
ATOM 1844 C CA . PRO A 1 229 ? -15.129 1.353 5.883 1.00 71.19 229 PRO A CA 1
ATOM 1845 C C . PRO A 1 229 ? -15.880 2.565 5.339 1.00 71.19 229 PRO A C 1
ATOM 1847 O O . PRO A 1 229 ? -16.219 2.632 4.152 1.00 71.19 229 PRO A O 1
ATOM 1850 N N . SER A 1 230 ? -16.210 3.506 6.214 1.00 69.12 230 SER A N 1
ATOM 1851 C CA . SER A 1 230 ? -16.766 4.773 5.745 1.00 69.12 230 SER A CA 1
ATOM 1852 C C . SER A 1 230 ? -15.724 5.509 4.892 1.00 69.12 230 SER A C 1
ATOM 1854 O O . SER A 1 230 ? -14.534 5.209 4.971 1.00 69.12 230 SER A O 1
ATOM 1856 N N . GLN A 1 231 ? -16.150 6.521 4.130 1.00 70.19 231 GLN A N 1
ATOM 1857 C CA . GLN A 1 231 ? -15.262 7.336 3.280 1.00 70.19 231 GLN A CA 1
ATOM 1858 C C . GLN A 1 231 ? -14.076 7.986 4.026 1.00 70.19 231 GLN A C 1
ATOM 1860 O O . GLN A 1 231 ? -13.168 8.494 3.383 1.00 70.19 231 GLN A O 1
ATOM 1865 N N . ASN A 1 232 ? -14.066 7.958 5.362 1.00 76.88 232 ASN A N 1
ATOM 1866 C CA . ASN A 1 232 ? -13.016 8.518 6.210 1.00 76.88 232 ASN A CA 1
ATOM 1867 C C . ASN A 1 232 ? -12.029 7.450 6.723 1.00 76.88 232 ASN A C 1
ATOM 1869 O O . ASN A 1 232 ? -11.587 7.557 7.866 1.00 76.88 232 ASN A O 1
ATOM 1873 N N . HIS A 1 233 ? -11.782 6.373 5.964 1.00 85.50 233 HIS A N 1
ATOM 1874 C CA . HIS A 1 233 ? -10.861 5.281 6.347 1.00 85.50 233 HIS A CA 1
ATOM 1875 C C . HIS A 1 233 ? -11.115 4.772 7.772 1.00 85.50 233 HIS A C 1
ATOM 1877 O O . HIS A 1 233 ? -10.230 4.586 8.610 1.00 85.50 233 HIS A O 1
ATOM 1883 N N . THR A 1 234 ? -12.406 4.673 8.089 1.00 85.56 234 THR A N 1
ATOM 1884 C CA . THR A 1 234 ? -12.875 4.325 9.420 1.00 85.56 234 THR A CA 1
ATOM 1885 C C . THR A 1 234 ? -13.674 3.050 9.332 1.00 85.56 234 THR A C 1
ATOM 1887 O O . THR A 1 234 ? -14.716 3.015 8.673 1.00 85.56 234 THR A O 1
ATOM 1890 N N . SER A 1 235 ? -13.206 2.029 10.038 1.00 87.25 235 SER A N 1
ATOM 1891 C CA . SER A 1 235 ? -13.925 0.776 10.213 1.00 87.25 235 SER A CA 1
ATOM 1892 C C . SER A 1 235 ? -14.362 0.618 11.655 1.00 87.25 235 SER A C 1
ATOM 1894 O O . SER A 1 235 ? -13.623 0.959 12.584 1.00 87.25 235 SER A O 1
ATOM 1896 N N . VAL A 1 236 ? -15.531 0.025 11.812 1.00 86.81 236 VAL A N 1
ATOM 1897 C CA . VAL A 1 236 ? -16.143 -0.254 13.098 1.00 86.81 236 VAL A CA 1
ATOM 1898 C C . VAL A 1 236 ? -16.399 -1.745 13.178 1.00 86.81 236 VAL A C 1
ATOM 1900 O O . VAL A 1 236 ? -16.949 -2.322 12.239 1.00 86.81 236 VAL A O 1
ATOM 1903 N N . LEU A 1 237 ? -16.027 -2.343 14.303 1.00 86.25 237 LEU A N 1
ATOM 1904 C CA . LEU A 1 237 ? -16.433 -3.691 14.656 1.00 86.25 237 LEU A CA 1
ATOM 1905 C C . LEU A 1 237 ? -17.184 -3.640 15.983 1.00 86.25 237 LEU A C 1
ATOM 1907 O O . LEU A 1 237 ? -16.675 -3.108 16.968 1.00 86.25 237 LEU A O 1
ATOM 1911 N N . THR A 1 238 ? -18.385 -4.203 16.005 1.00 85.19 238 THR A N 1
ATOM 1912 C CA . THR A 1 238 ? -19.158 -4.419 17.226 1.00 85.19 238 THR A CA 1
ATOM 1913 C C . THR A 1 238 ? -19.171 -5.900 17.561 1.00 85.19 238 THR A C 1
ATOM 1915 O O . THR A 1 238 ? -19.329 -6.752 16.687 1.00 85.19 238 THR A O 1
ATOM 1918 N N . GLN A 1 239 ? -18.988 -6.209 18.837 1.00 83.94 239 GLN A N 1
ATOM 1919 C CA . GLN A 1 239 ? -19.101 -7.555 19.369 1.00 83.94 239 GLN A CA 1
ATOM 1920 C C . GLN A 1 239 ? -20.048 -7.503 20.562 1.00 83.94 239 GLN A C 1
ATOM 1922 O O . GLN A 1 239 ? -19.729 -6.884 21.575 1.00 83.94 239 GLN A O 1
ATOM 1927 N N . GLY A 1 240 ? -21.203 -8.155 20.435 1.00 80.62 240 GLY A N 1
ATOM 1928 C CA . GLY A 1 240 ? -22.153 -8.250 21.538 1.00 80.62 240 GLY A CA 1
ATOM 1929 C C . GLY A 1 240 ? -21.525 -8.948 22.737 1.00 80.62 240 GLY A C 1
ATOM 1930 O O . GLY A 1 240 ? -20.818 -9.949 22.579 1.00 80.62 240 GLY A O 1
ATOM 1931 N N . LEU A 1 241 ? -21.761 -8.402 23.927 1.00 78.31 241 LEU A N 1
ATOM 1932 C CA . LEU A 1 241 ? -21.508 -9.120 25.169 1.00 78.31 241 LEU A CA 1
ATOM 1933 C C . LEU A 1 241 ? -22.752 -9.917 25.562 1.00 78.31 241 LEU A C 1
ATOM 1935 O O . LEU A 1 241 ? -23.854 -9.660 25.086 1.00 78.31 241 LEU A O 1
ATOM 1939 N N . ASP A 1 242 ? -22.590 -10.849 26.497 1.00 78.56 242 ASP A N 1
ATOM 1940 C CA . ASP A 1 242 ? -23.715 -11.584 27.090 1.00 78.56 242 ASP A CA 1
ATOM 1941 C C . ASP A 1 242 ? -24.628 -10.691 27.970 1.00 78.56 242 ASP A C 1
ATOM 1943 O O . ASP A 1 242 ? -25.578 -11.184 28.581 1.00 78.56 242 ASP A O 1
ATOM 1947 N N . PHE A 1 243 ? -24.360 -9.382 28.047 1.00 78.62 243 PHE A N 1
ATOM 1948 C CA . PHE A 1 243 ? -25.130 -8.403 28.812 1.00 78.62 243 PHE A CA 1
ATOM 1949 C C . PHE A 1 243 ? -26.096 -7.639 27.899 1.00 78.62 243 PHE A C 1
ATOM 1951 O O . PHE A 1 243 ? -25.699 -7.088 26.874 1.00 78.62 243 PHE A O 1
ATOM 1958 N N . GLU A 1 244 ? -27.372 -7.583 28.285 1.00 82.69 244 GLU A N 1
ATOM 1959 C CA . GLU A 1 244 ? -28.400 -6.862 27.530 1.00 82.69 244 GLU A CA 1
ATOM 1960 C C . GLU A 1 244 ? -28.077 -5.360 27.476 1.00 82.69 244 GLU A C 1
ATOM 1962 O O . GLU A 1 244 ? -27.799 -4.745 28.504 1.00 82.69 244 GLU A O 1
ATOM 1967 N N . GLY A 1 245 ? -28.078 -4.785 26.270 1.00 81.88 245 GLY A N 1
ATOM 1968 C CA . GLY A 1 245 ? -27.798 -3.362 26.053 1.00 81.88 245 GLY A CA 1
ATOM 1969 C C . GLY A 1 245 ? -26.317 -2.973 26.112 1.00 81.88 245 GLY A C 1
ATOM 1970 O O . GLY A 1 245 ? -26.015 -1.783 26.100 1.00 81.88 245 GLY A O 1
ATOM 1971 N N . ILE A 1 246 ? -25.381 -3.928 26.174 1.00 82.94 246 ILE A N 1
ATOM 1972 C CA . ILE A 1 246 ? -23.947 -3.624 26.244 1.00 82.94 246 ILE A CA 1
ATOM 1973 C C . ILE A 1 246 ? -23.180 -4.334 25.127 1.00 82.94 246 ILE A C 1
ATOM 1975 O O . ILE A 1 246 ? -23.030 -5.555 25.129 1.00 82.94 246 ILE A O 1
ATOM 1979 N N . ASP A 1 247 ? -22.598 -3.546 24.227 1.00 85.88 247 ASP A N 1
ATOM 1980 C CA . ASP A 1 247 ? -21.768 -4.036 23.128 1.00 85.88 247 ASP A CA 1
ATOM 1981 C C . ASP A 1 247 ? -20.310 -3.597 23.304 1.00 85.88 247 ASP A C 1
ATOM 1983 O O . ASP A 1 247 ? -20.014 -2.442 23.627 1.00 85.88 247 ASP A O 1
ATOM 1987 N N . LEU A 1 248 ? -19.361 -4.500 23.040 1.00 86.06 248 LEU A N 1
ATOM 1988 C CA . LEU A 1 248 ? 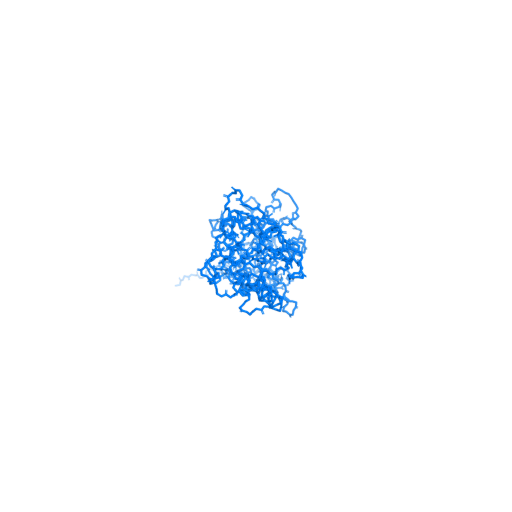-17.975 -4.100 22.817 1.00 86.06 248 LEU A CA 1
ATOM 1989 C C . LEU A 1 248 ? -17.861 -3.434 21.455 1.00 86.06 248 LEU A C 1
ATOM 1991 O O . LEU A 1 248 ? -18.331 -3.945 20.439 1.00 86.06 248 LEU A O 1
ATOM 1995 N N . TYR A 1 249 ? -17.169 -2.306 21.440 1.00 85.88 249 TYR A N 1
ATOM 1996 C CA . TYR A 1 249 ? -16.984 -1.492 20.258 1.00 85.88 249 TYR A CA 1
ATOM 1997 C C . TYR A 1 249 ? -15.499 -1.318 19.972 1.00 85.88 249 TYR A C 1
ATOM 1999 O O . TYR A 1 249 ? -14.723 -0.871 20.822 1.00 85.88 249 TYR A O 1
ATOM 2007 N N . TYR A 1 250 ? -15.104 -1.629 18.747 1.00 87.94 250 TYR A N 1
ATOM 2008 C CA . TYR A 1 250 ? -13.767 -1.396 18.238 1.00 87.94 250 TYR A CA 1
ATOM 2009 C C . TYR A 1 250 ? -13.846 -0.418 17.073 1.00 87.94 250 TYR A C 1
ATOM 2011 O O . TYR A 1 250 ? -14.634 -0.577 16.142 1.00 87.94 250 TYR A O 1
ATOM 2019 N N . LEU A 1 251 ? -13.003 0.603 17.129 1.00 88.62 251 LEU A N 1
ATOM 2020 C CA . LEU A 1 251 ? -12.930 1.666 16.146 1.00 88.62 251 LEU A CA 1
ATOM 2021 C C . LEU A 1 251 ? -11.518 1.740 15.616 1.00 88.62 251 LEU A C 1
ATOM 2023 O O . LEU A 1 251 ? -10.584 1.908 16.388 1.00 88.62 251 LEU A O 1
ATOM 2027 N N . LEU A 1 252 ? -11.356 1.691 14.309 1.00 89.06 252 LEU A N 1
ATOM 2028 C CA . LEU A 1 252 ? -10.078 1.975 13.685 1.00 89.06 252 LEU A CA 1
ATOM 2029 C C . LEU A 1 252 ? -10.276 3.134 12.726 1.00 89.06 252 LEU A C 1
ATOM 2031 O O . LEU A 1 252 ? -11.047 3.008 11.781 1.00 89.06 252 LEU A O 1
ATOM 2035 N N . THR A 1 253 ? -9.602 4.245 13.004 1.00 87.94 253 THR A N 1
ATOM 2036 C CA . THR A 1 253 ? -9.626 5.468 12.191 1.00 87.94 253 THR A CA 1
ATOM 2037 C C . THR A 1 253 ? -8.215 5.776 11.718 1.00 87.94 253 THR A C 1
ATOM 2039 O O . THR A 1 253 ? -7.318 5.877 12.563 1.00 87.94 253 THR A O 1
ATOM 2042 N N . SER A 1 254 ? -8.013 5.984 10.425 1.00 88.06 254 SER A N 1
ATOM 2043 C CA . SER A 1 254 ? -6.766 6.519 9.875 1.00 88.06 254 SER A CA 1
ATOM 2044 C C . SER A 1 254 ? -7.009 7.849 9.166 1.00 88.06 254 SER A C 1
ATOM 2046 O O . SER A 1 254 ? -8.109 8.136 8.699 1.00 88.06 254 SER A O 1
ATOM 2048 N N . ASP A 1 255 ? -5.975 8.690 9.130 1.00 84.31 255 ASP A N 1
ATOM 2049 C CA . ASP A 1 255 ? -6.038 9.986 8.439 1.00 84.31 255 ASP A CA 1
ATOM 2050 C C . ASP A 1 255 ? -5.865 9.826 6.911 1.00 84.31 255 ASP A C 1
ATOM 2052 O O . ASP A 1 255 ? -6.240 10.704 6.138 1.00 84.31 255 ASP A O 1
ATOM 2056 N N . GLU A 1 256 ? -5.323 8.684 6.483 1.00 86.38 256 GLU A N 1
ATOM 2057 C CA . GLU A 1 256 ? -5.052 8.298 5.096 1.00 86.38 256 GLU A CA 1
ATOM 2058 C C . GLU A 1 256 ? -5.506 6.848 4.860 1.00 86.38 256 GLU A C 1
ATOM 2060 O O . GLU A 1 256 ? -5.716 6.123 5.840 1.00 86.38 256 GLU A O 1
ATOM 2065 N N . PRO A 1 257 ? -5.640 6.390 3.601 1.00 86.50 257 PRO A N 1
ATOM 2066 C CA . PRO A 1 257 ? -5.915 4.986 3.322 1.00 86.50 257 PRO A CA 1
ATOM 2067 C C . PRO A 1 257 ? -4.907 4.067 4.018 1.00 86.50 257 PRO A C 1
ATOM 2069 O O . PRO A 1 257 ? -3.698 4.280 3.968 1.00 86.50 257 PRO A O 1
ATOM 2072 N N . MET A 1 258 ? -5.387 2.992 4.628 1.00 86.88 258 MET A N 1
ATOM 2073 C CA . MET A 1 258 ? -4.560 2.070 5.402 1.00 86.88 258 MET A CA 1
ATOM 2074 C C . MET A 1 258 ? -3.434 1.452 4.571 1.00 86.88 258 MET A C 1
ATOM 2076 O O . MET A 1 258 ? -2.371 1.164 5.112 1.00 86.88 258 MET A O 1
ATOM 2080 N N . TRP A 1 259 ? -3.641 1.266 3.263 1.00 84.69 259 TRP A N 1
ATOM 2081 C CA . TRP A 1 259 ? -2.656 0.686 2.3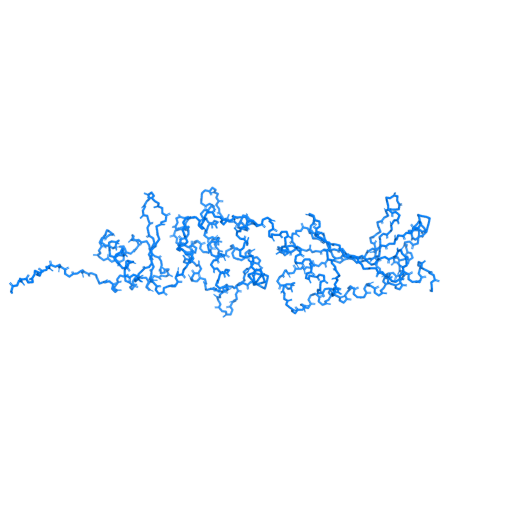44 1.00 84.69 259 TRP A CA 1
ATOM 2082 C C . TRP A 1 259 ? -1.504 1.627 1.952 1.00 84.69 259 TRP A C 1
ATOM 2084 O O . TRP A 1 259 ? -0.513 1.149 1.394 1.00 84.69 259 TRP A O 1
ATOM 2094 N N . SER A 1 260 ? -1.586 2.937 2.227 1.00 82.19 260 SER A N 1
ATOM 2095 C CA . SER A 1 260 ? -0.499 3.884 1.919 1.00 82.19 260 SER A CA 1
ATOM 2096 C C . SER A 1 260 ? 0.570 3.965 3.015 1.00 82.19 260 SER A C 1
ATOM 2098 O O . SER A 1 260 ? 1.594 4.612 2.810 1.00 82.19 260 SER A O 1
ATOM 2100 N N . GLY A 1 261 ? 0.382 3.271 4.145 1.00 71.25 261 GLY A N 1
ATOM 2101 C CA . GLY A 1 261 ? 1.266 3.371 5.310 1.00 71.25 261 GLY A CA 1
ATOM 2102 C C . GLY A 1 261 ? 0.839 4.513 6.225 1.00 71.25 261 GLY A C 1
ATOM 2103 O O . GLY A 1 261 ? 1.529 5.521 6.352 1.00 71.25 261 GLY A O 1
ATOM 2104 N N . SER A 1 262 ? -0.328 4.353 6.848 1.00 73.25 262 SER A N 1
ATOM 2105 C CA . SER A 1 262 ? -0.943 5.382 7.684 1.00 73.25 262 SER A CA 1
ATOM 2106 C C . SER A 1 262 ? -0.694 5.154 9.175 1.00 73.25 262 SER A C 1
ATOM 2108 O O . SER A 1 262 ? -0.758 4.022 9.668 1.00 73.25 262 SER A O 1
ATOM 2110 N N . SER A 1 263 ? -0.558 6.245 9.932 1.00 84.56 263 SER A N 1
ATOM 2111 C CA . SER A 1 263 ? -0.809 6.196 11.370 1.00 84.56 263 SER A CA 1
ATOM 2112 C C . SER A 1 263 ? -2.310 6.040 11.611 1.00 84.56 263 SER A C 1
ATOM 2114 O O . SER A 1 263 ? -3.096 6.908 11.230 1.00 84.56 263 SER A O 1
ATOM 2116 N N . ALA A 1 264 ? -2.706 4.960 12.270 1.00 88.00 264 ALA A N 1
ATOM 2117 C CA . ALA A 1 264 ? -4.090 4.717 12.645 1.00 88.00 264 ALA A CA 1
ATOM 2118 C C . ALA A 1 264 ? -4.293 4.948 14.147 1.00 88.00 264 ALA A C 1
ATOM 2120 O O . ALA A 1 264 ? -3.365 4.885 14.954 1.00 88.00 264 ALA A O 1
ATOM 2121 N N . LYS A 1 265 ? -5.530 5.203 14.557 1.00 90.00 265 LYS A N 1
ATOM 2122 C CA . LYS A 1 265 ? -5.951 5.194 15.958 1.00 90.00 265 LYS A CA 1
ATOM 2123 C C . LYS A 1 265 ? -6.922 4.048 16.144 1.00 90.00 265 LYS A C 1
ATOM 2125 O O . LYS A 1 265 ? -7.979 4.018 15.522 1.00 90.00 265 LYS A O 1
ATOM 2130 N N . LEU A 1 266 ? -6.547 3.130 17.022 1.00 89.56 266 LEU A N 1
ATOM 2131 C CA . LEU A 1 266 ? -7.399 2.045 17.466 1.00 89.56 266 LEU A CA 1
ATOM 2132 C C . LEU A 1 266 ? -8.087 2.462 18.762 1.00 89.56 266 LEU A C 1
ATOM 2134 O O . LEU A 1 266 ? -7.447 2.581 19.808 1.00 89.56 266 LEU A O 1
ATOM 2138 N N . GLY A 1 267 ? -9.382 2.718 18.671 1.00 87.50 267 GLY A N 1
ATOM 2139 C CA . GLY A 1 267 ? -10.306 2.798 19.784 1.00 87.50 267 GLY A CA 1
ATOM 2140 C C . GLY A 1 267 ? -10.824 1.413 20.157 1.00 87.50 267 GLY A C 1
ATOM 2141 O O . GLY A 1 267 ? -11.189 0.619 19.296 1.00 87.50 267 GLY A O 1
ATOM 2142 N N . HIS A 1 268 ? -10.881 1.135 21.449 1.00 85.94 268 HIS A N 1
ATOM 2143 C CA . HIS A 1 268 ? -11.556 -0.025 22.012 1.00 85.94 268 HIS A CA 1
ATOM 2144 C C . HIS A 1 268 ? -12.382 0.433 23.206 1.00 85.94 268 HIS A C 1
ATOM 2146 O O . HIS A 1 268 ? -11.886 1.189 24.041 1.00 85.94 268 HIS A O 1
ATOM 2152 N N . GLY A 1 269 ? -13.644 0.035 23.264 1.00 84.19 269 GLY A N 1
ATOM 2153 C CA . GLY A 1 269 ? -14.572 0.554 24.248 1.00 84.19 269 GLY A CA 1
ATOM 2154 C C . GLY A 1 269 ? -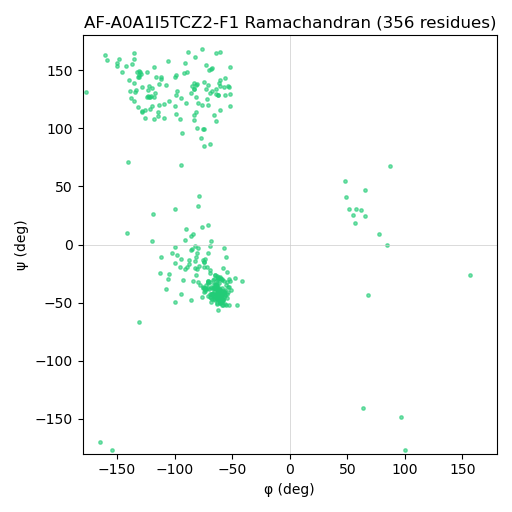15.845 -0.256 24.392 1.00 84.19 269 GLY A C 1
ATOM 2155 O O . GLY A 1 269 ? -15.970 -1.355 23.858 1.00 84.19 269 GLY A O 1
ATOM 2156 N N . VAL A 1 270 ? -16.783 0.331 25.124 1.00 84.62 270 VAL A N 1
ATOM 2157 C CA . VAL A 1 270 ? -18.136 -0.182 25.332 1.00 84.62 270 VAL A CA 1
ATOM 2158 C C . VAL A 1 270 ? -19.128 0.829 24.816 1.00 84.62 270 VAL A C 1
ATOM 2160 O O . VAL A 1 270 ? -19.007 2.020 25.114 1.00 84.62 270 VAL A O 1
ATOM 2163 N N . GLN A 1 271 ? -20.107 0.331 24.081 1.00 86.12 271 GLN A N 1
ATOM 2164 C CA . GLN A 1 271 ? -21.335 1.024 23.773 1.00 86.12 271 GLN A CA 1
ATOM 2165 C C . GLN A 1 271 ? -22.421 0.502 24.718 1.00 86.12 271 GLN A C 1
ATOM 2167 O O . GLN A 1 271 ? -22.708 -0.691 24.735 1.00 86.12 271 GLN A O 1
ATOM 2172 N N . ILE A 1 272 ? -22.985 1.394 25.528 1.00 84.12 272 ILE A N 1
ATOM 2173 C CA . ILE A 1 272 ? -24.067 1.077 26.464 1.00 84.12 272 ILE A CA 1
ATOM 2174 C C . ILE A 1 272 ? -25.329 1.734 25.929 1.00 84.12 272 ILE A C 1
ATOM 2176 O O . ILE A 1 272 ? -25.351 2.956 25.772 1.00 84.12 272 ILE A O 1
ATOM 2180 N N . GLN A 1 273 ? -26.348 0.933 25.659 1.00 85.25 273 GLN A N 1
ATOM 2181 C CA . GLN A 1 273 ? -27.671 1.360 25.243 1.00 85.25 273 GLN A CA 1
ATOM 2182 C C . GLN A 1 273 ? -28.673 0.988 26.336 1.00 85.25 273 GLN A C 1
ATOM 2184 O O . GLN A 1 273 ? -28.907 -0.188 26.601 1.00 85.25 273 GLN A O 1
ATOM 2189 N N . ASP A 1 274 ? -29.255 1.999 26.971 1.00 86.12 274 ASP A N 1
ATOM 2190 C CA . ASP A 1 274 ? -30.175 1.828 28.100 1.00 86.12 274 ASP A CA 1
ATOM 2191 C C . ASP A 1 274 ? -31.134 3.027 28.188 1.00 86.12 274 ASP A C 1
ATOM 2193 O O . ASP A 1 274 ? -31.099 3.936 27.352 1.00 86.12 274 ASP A O 1
ATOM 2197 N N . ASP A 1 275 ? -31.994 3.050 29.202 1.00 85.19 275 ASP A N 1
ATOM 2198 C CA . ASP A 1 275 ? -32.836 4.192 29.514 1.00 85.19 275 ASP A CA 1
ATOM 2199 C C . ASP A 1 275 ? -31.984 5.462 29.756 1.00 85.19 275 ASP A C 1
ATOM 2201 O O . ASP A 1 275 ? -30.975 5.422 30.473 1.00 85.19 275 ASP A O 1
ATOM 2205 N N . PRO A 1 276 ? -32.379 6.625 29.200 1.00 85.19 276 PRO A N 1
ATOM 2206 C CA . PRO A 1 276 ? -31.659 7.882 29.378 1.00 85.19 276 PRO A CA 1
ATOM 2207 C C . PRO A 1 276 ? -31.377 8.279 30.832 1.00 85.19 276 PRO A C 1
ATOM 2209 O O . PRO A 1 276 ? -30.409 8.996 31.081 1.00 85.19 276 PRO A O 1
ATOM 2212 N N . GLU A 1 277 ? -32.215 7.895 31.800 1.00 84.00 277 GLU A N 1
ATOM 2213 C CA . GLU A 1 277 ? -31.954 8.156 33.220 1.00 84.00 277 GLU A CA 1
ATOM 2214 C C . GLU A 1 277 ? -30.775 7.324 33.733 1.00 84.00 277 GLU A C 1
ATOM 2216 O O . GLU A 1 277 ? -29.863 7.894 34.335 1.00 84.00 277 GLU A O 1
ATOM 2221 N N . VAL A 1 278 ? -30.725 6.032 33.395 1.00 83.75 278 VAL A N 1
ATOM 2222 C CA . VAL A 1 278 ? -29.613 5.131 33.746 1.00 83.75 278 VAL A CA 1
ATOM 2223 C C . VAL A 1 278 ? -28.306 5.628 33.129 1.00 83.75 278 VAL A C 1
ATOM 2225 O O . VAL A 1 278 ? -27.287 5.757 33.808 1.00 83.75 278 VAL A O 1
ATOM 2228 N N . LEU A 1 279 ? -28.334 6.010 31.851 1.00 83.69 279 LEU A N 1
ATOM 2229 C CA . LEU A 1 279 ? -27.147 6.525 31.166 1.00 83.69 279 LEU A CA 1
ATOM 2230 C C . LEU A 1 279 ? -26.617 7.818 31.796 1.00 83.69 279 LEU A C 1
ATOM 2232 O O . LEU A 1 279 ? -25.401 8.000 31.896 1.00 83.69 279 LEU A O 1
ATOM 2236 N N . ARG A 1 280 ? -27.499 8.707 32.275 1.00 83.56 280 ARG A N 1
ATOM 2237 C CA . ARG A 1 280 ? -27.080 9.916 33.003 1.00 83.56 280 ARG A CA 1
ATOM 2238 C C . ARG A 1 280 ? -26.391 9.574 34.322 1.00 83.56 280 ARG A C 1
ATOM 2240 O O . ARG A 1 280 ? -25.428 10.256 34.669 1.00 83.56 280 ARG A O 1
ATOM 2247 N N . GLU A 1 281 ? -26.835 8.543 35.039 1.00 85.06 281 GLU A N 1
ATOM 2248 C CA . GLU A 1 281 ? -26.161 8.070 36.259 1.00 85.06 281 GLU A CA 1
ATOM 2249 C C . GLU A 1 281 ? -24.768 7.494 35.957 1.00 85.06 281 GLU A C 1
ATOM 2251 O O . GLU A 1 281 ? -23.799 7.800 36.665 1.00 85.06 281 GLU A O 1
ATOM 2256 N N . ILE A 1 282 ? -24.629 6.739 34.861 1.00 84.00 282 ILE A N 1
ATOM 2257 C CA . ILE A 1 282 ? -23.334 6.222 34.391 1.00 84.00 282 ILE A CA 1
ATOM 2258 C C . ILE A 1 282 ? -22.388 7.381 34.048 1.00 84.00 282 ILE A C 1
ATOM 2260 O O . ILE A 1 282 ? -21.242 7.399 34.500 1.00 84.00 282 ILE A O 1
ATOM 2264 N N . VAL A 1 283 ? -22.865 8.394 33.314 1.00 83.88 283 VAL A N 1
ATOM 2265 C CA . VAL A 1 283 ? -22.071 9.590 32.973 1.00 83.88 283 VAL A CA 1
ATOM 2266 C C . VAL A 1 283 ? -21.684 10.391 34.221 1.00 83.88 283 VAL A C 1
ATOM 2268 O O . VAL A 1 283 ? -20.553 10.868 34.316 1.00 83.88 283 VAL A O 1
ATOM 2271 N N . GLN A 1 284 ? -22.566 10.508 35.219 1.00 86.44 284 GLN A N 1
ATOM 2272 C CA . GLN A 1 284 ? -22.233 11.138 36.507 1.00 86.44 284 GLN A CA 1
ATOM 2273 C C . GLN A 1 284 ? -21.165 10.357 37.286 1.00 86.44 284 GLN A C 1
ATOM 2275 O O . GLN A 1 284 ? -20.406 10.948 38.055 1.00 86.44 284 GLN A O 1
ATOM 2280 N N . SER A 1 285 ? -21.062 9.049 37.048 1.00 85.19 285 SER A N 1
ATOM 2281 C CA . SER A 1 285 ? -20.049 8.166 37.635 1.00 85.19 285 SER A CA 1
ATOM 2282 C C . SER A 1 285 ? -18.733 8.133 36.846 1.00 85.19 285 SER A C 1
ATOM 2284 O O . SER A 1 285 ? -17.837 7.355 37.185 1.00 85.19 285 SER A O 1
ATOM 2286 N N . LYS A 1 286 ? -18.571 8.995 35.829 1.00 87.00 286 LYS A N 1
ATOM 2287 C CA . LYS A 1 286 ? -17.399 9.055 34.944 1.00 87.00 286 LYS A CA 1
ATOM 2288 C C . LYS A 1 286 ? -16.063 9.004 35.683 1.00 87.00 286 LYS A C 1
ATOM 2290 O O . LYS A 1 286 ? -15.231 8.170 35.344 1.00 87.00 286 LYS A O 1
ATOM 2295 N N . ASP A 1 287 ? -15.851 9.853 36.687 1.00 85.62 287 ASP A N 1
ATOM 2296 C CA . ASP A 1 287 ? -14.555 9.935 37.379 1.00 85.62 287 ASP A CA 1
ATOM 2297 C C . ASP A 1 287 ? -14.214 8.628 38.111 1.00 85.62 287 ASP A C 1
ATOM 2299 O O . ASP A 1 287 ? -13.055 8.212 38.159 1.00 85.62 287 ASP A O 1
ATOM 2303 N N . ARG A 1 288 ? -15.231 7.945 38.654 1.00 82.81 288 ARG A N 1
ATOM 2304 C CA . ARG A 1 288 ? -15.076 6.637 39.304 1.00 82.81 288 ARG A CA 1
ATOM 2305 C C . ARG A 1 288 ? -14.745 5.555 38.279 1.00 82.81 288 ARG A C 1
ATOM 2307 O O . ARG A 1 288 ? -13.852 4.747 38.521 1.00 82.81 288 ARG A O 1
ATOM 2314 N N . ILE A 1 289 ? -15.425 5.576 37.137 1.00 81.62 289 ILE A N 1
ATOM 2315 C CA . ILE A 1 289 ? -15.209 4.641 36.032 1.00 81.62 289 ILE A CA 1
ATOM 2316 C C . ILE A 1 289 ? -13.805 4.837 35.433 1.00 81.62 289 ILE A C 1
ATOM 2318 O O . ILE A 1 289 ? -13.053 3.874 35.317 1.00 81.62 289 ILE A O 1
ATOM 2322 N N . GLU A 1 290 ? -13.385 6.072 35.147 1.00 83.50 290 GLU A N 1
ATOM 2323 C CA . GLU A 1 290 ? -12.026 6.382 34.669 1.00 83.50 290 GLU A CA 1
ATOM 2324 C C . GLU A 1 290 ? -10.944 5.984 35.682 1.00 83.50 290 GLU A C 1
ATOM 2326 O O . GLU A 1 290 ? -9.903 5.435 35.304 1.00 83.50 290 GLU A O 1
ATOM 2331 N N . ALA A 1 291 ? -11.195 6.193 36.980 1.00 83.12 291 ALA A N 1
ATOM 2332 C CA . ALA A 1 291 ? -10.298 5.730 38.034 1.00 83.12 291 ALA A CA 1
ATOM 2333 C C . ALA A 1 291 ? -10.180 4.196 38.057 1.00 83.12 291 ALA A C 1
ATOM 2335 O O . ALA A 1 291 ? -9.070 3.677 38.188 1.00 83.12 291 ALA A O 1
ATOM 2336 N N . ALA A 1 292 ? -11.291 3.473 37.879 1.00 77.81 292 ALA A N 1
ATOM 2337 C CA . ALA A 1 292 ? -11.299 2.011 37.801 1.00 77.81 292 ALA A CA 1
ATOM 2338 C C . ALA A 1 292 ? -10.542 1.498 36.563 1.00 77.81 292 ALA A C 1
ATOM 2340 O O . ALA A 1 292 ? -9.799 0.519 36.639 1.00 77.81 292 ALA A O 1
ATOM 2341 N N . PHE A 1 293 ? -10.654 2.216 35.447 1.00 69.81 293 PHE A N 1
ATOM 2342 C CA . PHE A 1 293 ? -9.955 1.915 34.204 1.00 69.81 293 PHE A CA 1
ATOM 2343 C C . PHE A 1 293 ? -8.454 2.202 34.235 1.00 69.81 293 PHE A C 1
ATOM 2345 O O . PHE A 1 293 ? -7.706 1.667 33.417 1.00 69.81 293 PHE A O 1
ATOM 2352 N N . SER A 1 294 ? -7.979 3.030 35.170 1.00 73.94 294 SER A N 1
ATOM 2353 C CA . SER A 1 294 ? -6.593 3.522 35.180 1.00 73.94 294 SER A CA 1
ATOM 2354 C C . SER A 1 294 ? -6.187 4.217 33.864 1.00 73.94 294 SER A C 1
ATOM 2356 O O . SER A 1 294 ? -5.003 4.263 33.517 1.00 73.94 294 SER A O 1
ATOM 2358 N N . PHE A 1 295 ? -7.153 4.758 33.113 1.00 70.12 295 PHE A N 1
ATOM 2359 C CA . PHE A 1 295 ? -6.923 5.553 31.907 1.00 70.12 295 PHE A CA 1
ATOM 2360 C C . PHE A 1 295 ? -8.035 6.587 31.701 1.00 70.12 295 PHE A C 1
ATOM 2362 O O . PHE A 1 295 ? -9.160 6.418 32.160 1.00 70.12 295 PHE A O 1
ATOM 2369 N N . THR A 1 296 ? -7.716 7.654 30.966 1.00 70.38 296 THR A N 1
ATOM 2370 C CA . THR A 1 296 ? -8.704 8.645 30.522 1.00 70.38 296 THR A CA 1
ATOM 2371 C C . THR A 1 296 ? -9.502 8.073 29.360 1.00 70.38 296 THR A C 1
ATOM 2373 O O . THR A 1 296 ? -8.919 7.723 28.328 1.00 70.38 296 THR A O 1
ATOM 2376 N N . ALA A 1 297 ? -10.815 7.957 29.528 1.00 71.38 297 ALA A N 1
ATOM 2377 C CA . ALA A 1 297 ? -11.691 7.466 28.481 1.00 71.38 297 ALA A CA 1
ATOM 2378 C C . ALA A 1 297 ? -12.219 8.634 27.642 1.00 71.38 297 ALA A C 1
ATOM 2380 O O . ALA A 1 297 ? -12.443 9.744 28.130 1.00 71.38 297 ALA A O 1
ATOM 2381 N N . ASN A 1 298 ? -12.445 8.381 26.358 1.00 68.06 298 ASN A N 1
ATOM 2382 C CA . ASN A 1 298 ? -13.208 9.301 25.529 1.00 68.06 298 ASN A CA 1
ATOM 2383 C C . ASN A 1 298 ? -14.688 8.998 25.749 1.00 68.06 298 ASN A C 1
ATOM 2385 O O . ASN A 1 298 ? -15.176 7.967 25.292 1.00 68.06 298 ASN A O 1
ATOM 2389 N N . TRP A 1 299 ? -15.365 9.892 26.465 1.00 73.62 299 TRP A N 1
ATOM 2390 C CA . TRP A 1 299 ? -16.808 9.835 26.670 1.00 73.62 299 TRP A CA 1
ATOM 2391 C C . TRP A 1 299 ? -17.493 10.607 25.556 1.00 73.62 299 TRP A C 1
ATOM 2393 O O . TRP A 1 299 ? -17.242 11.804 25.389 1.00 73.62 299 TRP A O 1
ATOM 2403 N N . ARG A 1 300 ? -18.361 9.931 24.806 1.00 69.19 300 ARG A N 1
ATOM 2404 C CA . ARG A 1 300 ? -19.284 10.590 23.883 1.00 69.19 300 ARG A CA 1
ATOM 2405 C C . ARG A 1 300 ? -20.697 10.360 24.399 1.00 69.19 300 ARG A C 1
ATOM 2407 O O . ARG A 1 300 ? -21.171 9.228 24.409 1.00 69.19 300 ARG A O 1
ATOM 2414 N N . ASP A 1 301 ? -21.308 11.438 24.874 1.00 66.00 301 ASP A N 1
ATOM 2415 C CA . ASP A 1 301 ? -22.700 11.457 25.307 1.00 66.00 301 ASP A CA 1
ATOM 2416 C C . ASP A 1 301 ? -23.580 11.654 24.065 1.00 66.00 301 ASP A C 1
ATOM 2418 O O . ASP A 1 301 ? -23.513 12.698 23.412 1.00 66.00 301 ASP A O 1
ATOM 2422 N N . LEU A 1 302 ? -24.325 10.609 23.703 1.00 60.81 302 LEU A N 1
ATOM 2423 C CA . LEU A 1 302 ? -25.311 10.607 22.620 1.00 60.81 302 LEU A CA 1
ATOM 2424 C C . LEU A 1 302 ? -26.711 10.305 23.180 1.00 60.81 302 LEU A C 1
ATOM 2426 O O . LEU A 1 302 ? -27.568 9.764 22.478 1.00 60.81 302 LEU A O 1
ATOM 2430 N N . ILE A 1 303 ? -26.947 10.630 24.458 1.00 62.38 303 ILE A N 1
ATOM 2431 C CA . ILE A 1 303 ? -28.175 10.276 25.183 1.00 62.38 303 ILE A CA 1
ATOM 2432 C C . ILE A 1 303 ? -29.419 10.896 24.522 1.00 62.38 303 ILE A C 1
ATOM 2434 O O . ILE A 1 303 ? -30.491 10.300 24.579 1.00 62.38 303 ILE A O 1
ATOM 2438 N N . GLU A 1 304 ? -29.294 12.045 23.850 1.00 53.56 304 GLU A N 1
ATOM 2439 C CA . GLU A 1 304 ? -30.415 12.692 23.147 1.00 53.56 304 GLU A CA 1
ATOM 2440 C C . GLU A 1 304 ? -30.712 12.109 21.754 1.00 53.56 304 GLU A C 1
ATOM 2442 O O . GLU A 1 304 ? -31.854 12.196 21.307 1.00 53.56 304 GLU A O 1
ATOM 2447 N N . GLU A 1 305 ? -29.722 11.521 21.073 1.00 62.19 305 GLU A N 1
ATOM 2448 C CA . GLU A 1 305 ? -29.878 11.030 19.694 1.00 62.19 305 GLU A CA 1
ATOM 2449 C C . GLU A 1 305 ? -30.250 9.541 19.655 1.00 62.19 305 GLU A C 1
ATOM 2451 O O . GLU A 1 305 ? -31.181 9.184 18.939 1.00 62.19 305 GLU A O 1
ATOM 2456 N N . ASP A 1 306 ? -29.616 8.699 20.484 1.00 65.06 306 ASP A N 1
ATOM 2457 C CA . ASP A 1 306 ? -29.753 7.233 20.403 1.00 65.06 306 ASP A CA 1
ATOM 2458 C C . ASP A 1 306 ? -29.803 6.525 21.772 1.00 65.06 306 ASP A C 1
ATOM 2460 O O . ASP A 1 306 ? -29.714 5.299 21.838 1.00 65.06 306 ASP A O 1
ATOM 2464 N N . SER A 1 307 ? -29.923 7.271 22.883 1.00 78.06 307 SER A N 1
ATOM 2465 C CA . SER A 1 307 ? -29.841 6.709 24.248 1.00 78.06 307 SER A CA 1
ATOM 2466 C C . SER A 1 307 ? -28.619 5.797 24.396 1.00 78.06 307 SER A C 1
ATOM 2468 O O . SER A 1 307 ? -28.730 4.616 24.714 1.00 78.06 307 SER A O 1
ATOM 2470 N N . THR A 1 308 ? -27.442 6.336 24.068 1.00 77.12 308 THR A N 1
ATOM 2471 C CA . THR A 1 308 ? -26.195 5.570 24.036 1.00 77.12 308 THR A CA 1
ATOM 2472 C C . THR A 1 308 ? -25.054 6.334 24.709 1.00 77.12 308 THR A C 1
ATOM 2474 O O . THR A 1 308 ? -24.890 7.539 24.501 1.00 77.12 308 THR A O 1
ATOM 2477 N N . VAL A 1 309 ? -24.224 5.624 25.478 1.00 77.12 309 VAL A 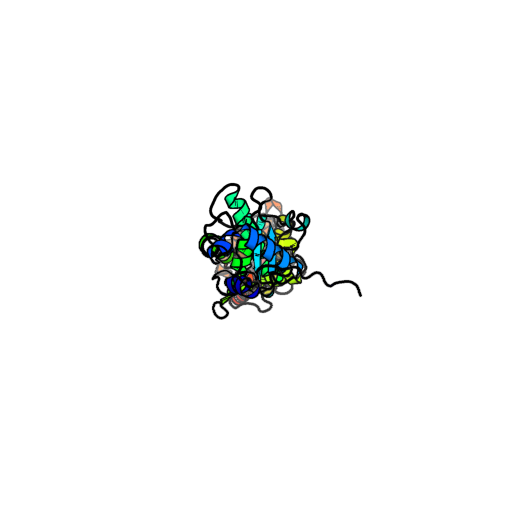N 1
ATOM 2478 C CA . VAL A 1 309 ? -22.954 6.125 26.026 1.00 77.12 309 VAL A CA 1
ATOM 2479 C C . VAL A 1 309 ? -21.801 5.289 25.480 1.00 77.12 309 VAL A C 1
ATOM 2481 O O . VAL A 1 309 ? -21.805 4.065 25.597 1.00 77.12 309 VAL A O 1
ATOM 2484 N N . LEU A 1 310 ? -20.796 5.957 24.902 1.00 77.69 310 LEU A N 1
ATOM 2485 C CA . LEU A 1 310 ? -19.560 5.319 24.446 1.00 77.69 310 LEU A CA 1
ATOM 2486 C C . LEU A 1 310 ? -18.415 5.627 25.415 1.00 77.69 310 LEU A C 1
ATOM 2488 O O . LEU A 1 310 ? -18.081 6.797 25.623 1.00 77.69 310 LEU A O 1
ATOM 2492 N N . VAL A 1 311 ? -17.779 4.580 25.943 1.00 77.88 311 VAL A N 1
ATOM 2493 C CA . VAL A 1 311 ? -16.570 4.668 26.778 1.00 77.88 311 VAL A CA 1
ATOM 2494 C C . VAL A 1 311 ? -15.440 3.948 26.061 1.00 77.88 311 VAL A C 1
ATOM 2496 O O . VAL A 1 311 ? -15.455 2.724 25.985 1.00 77.88 311 VAL A O 1
ATOM 2499 N N . ALA A 1 312 ? -14.460 4.683 25.530 1.00 81.00 312 ALA A N 1
ATOM 2500 C CA . ALA A 1 312 ? -13.380 4.081 24.745 1.00 81.00 312 ALA A CA 1
ATOM 2501 C C . ALA A 1 312 ? -11.976 4.523 25.172 1.00 81.00 312 ALA A C 1
ATOM 2503 O O . ALA A 1 312 ? -11.725 5.690 25.485 1.00 81.00 312 ALA A O 1
ATOM 2504 N N . ARG A 1 313 ? -11.033 3.584 25.092 1.00 85.94 313 ARG A N 1
ATOM 2505 C CA . ARG A 1 313 ? -9.591 3.800 25.150 1.00 85.94 313 ARG A CA 1
ATOM 2506 C C . ARG A 1 313 ? -9.030 3.835 23.739 1.00 85.94 313 ARG A C 1
ATOM 2508 O O . ARG A 1 313 ? -9.289 2.939 22.945 1.00 85.94 313 ARG A O 1
ATOM 2515 N N . THR A 1 314 ? -8.211 4.832 23.435 1.00 87.81 314 THR A N 1
ATOM 2516 C CA . THR A 1 314 ? -7.564 4.948 22.123 1.00 87.81 314 THR A CA 1
ATOM 2517 C C . THR A 1 314 ? -6.065 4.724 22.214 1.00 87.81 314 THR A C 1
ATOM 2519 O O . THR A 1 314 ? -5.414 5.202 23.146 1.00 87.81 314 THR A O 1
ATOM 2522 N N . ARG A 1 315 ? -5.499 4.066 21.207 1.00 89.94 315 ARG A N 1
ATOM 2523 C CA . ARG A 1 315 ? -4.061 3.886 21.032 1.00 89.94 315 ARG A CA 1
ATOM 2524 C C . ARG A 1 315 ? -3.669 4.195 19.592 1.00 89.94 315 ARG A C 1
ATOM 2526 O O . ARG A 1 315 ? -4.291 3.691 18.663 1.00 89.94 315 ARG A O 1
ATOM 2533 N N . SER A 1 316 ? -2.611 4.980 19.415 1.00 90.56 316 SER A N 1
ATOM 2534 C CA . SER A 1 316 ? -2.002 5.163 18.098 1.00 90.56 316 SER A CA 1
ATOM 2535 C C . SER A 1 316 ? -1.278 3.892 17.661 1.00 90.56 316 SER A C 1
ATOM 2537 O O . SER A 1 316 ? -0.562 3.267 18.452 1.00 90.56 316 SER A O 1
ATOM 2539 N N . LEU A 1 317 ? -1.460 3.542 16.397 1.00 89.44 317 LEU A N 1
ATOM 2540 C CA . LEU A 1 317 ? -0.866 2.417 15.705 1.00 89.44 317 LEU A CA 1
ATOM 2541 C C . LEU A 1 317 ? -0.095 2.936 14.500 1.00 89.44 317 LEU A C 1
ATOM 2543 O O . LEU A 1 317 ? -0.586 3.782 13.760 1.00 89.44 317 LEU A O 1
ATOM 2547 N N . ASP A 1 318 ? 1.098 2.396 14.312 1.00 87.19 318 ASP A N 1
ATOM 2548 C CA . ASP A 1 318 ? 1.821 2.515 13.056 1.00 87.19 318 ASP A CA 1
ATOM 2549 C C . ASP A 1 318 ? 1.581 1.212 12.297 1.00 87.19 318 ASP A C 1
ATOM 2551 O O . ASP A 1 318 ? 1.942 0.138 12.794 1.00 87.19 318 ASP A O 1
ATOM 2555 N N . VAL A 1 319 ? 0.848 1.288 11.188 1.00 84.06 319 VAL A N 1
ATOM 2556 C CA . VAL A 1 319 ? 0.415 0.107 10.444 1.00 84.06 319 VAL A CA 1
ATOM 2557 C C . VAL A 1 319 ? 1.192 0.047 9.142 1.00 84.06 319 VAL A C 1
ATOM 2559 O O . VAL A 1 319 ? 0.951 0.835 8.233 1.00 84.06 319 VAL A O 1
ATOM 2562 N N . ASP A 1 320 ? 2.110 -0.917 9.048 1.00 88.12 320 ASP A N 1
ATOM 2563 C CA . ASP A 1 320 ? 2.721 -1.294 7.775 1.00 88.12 320 ASP A CA 1
ATOM 2564 C C . ASP A 1 320 ? 1.751 -2.240 7.042 1.00 88.12 320 ASP A C 1
ATOM 2566 O O . ASP A 1 320 ? 1.537 -3.365 7.515 1.00 88.12 320 ASP A O 1
ATOM 2570 N N . PRO A 1 321 ? 1.183 -1.840 5.888 1.00 87.50 321 PRO A N 1
ATOM 2571 C CA . PRO A 1 321 ? 0.312 -2.702 5.091 1.00 87.50 321 PRO A CA 1
ATOM 2572 C C . PRO A 1 321 ? 0.979 -4.044 4.788 1.00 87.50 321 PRO A C 1
ATOM 2574 O O . PRO A 1 321 ? 0.350 -5.097 4.833 1.00 87.50 321 PRO A O 1
ATOM 2577 N N . ASN A 1 322 ? 2.292 -4.039 4.560 1.00 88.44 322 ASN A N 1
ATOM 2578 C CA . ASN A 1 322 ? 3.035 -5.250 4.238 1.00 88.44 322 ASN A CA 1
ATOM 2579 C C . ASN A 1 322 ? 3.145 -6.205 5.426 1.00 88.44 322 ASN A C 1
ATOM 2581 O O . ASN A 1 322 ? 3.399 -7.385 5.219 1.00 88.44 322 ASN A O 1
ATOM 2585 N N . GLU A 1 323 ? 2.995 -5.731 6.665 1.00 90.44 323 GLU A N 1
ATOM 2586 C CA . GLU A 1 323 ? 2.854 -6.614 7.825 1.00 90.44 323 GLU A CA 1
ATOM 2587 C C . GLU A 1 323 ? 1.435 -7.171 7.956 1.00 90.44 323 GLU A C 1
ATOM 2589 O O . GLU A 1 323 ? 1.289 -8.306 8.400 1.00 90.44 323 GLU A O 1
ATOM 2594 N N . VAL A 1 324 ? 0.417 -6.408 7.549 1.00 91.06 324 VAL A N 1
ATOM 2595 C CA . VAL A 1 324 ? -1.000 -6.817 7.573 1.00 91.06 324 VAL A CA 1
ATOM 2596 C C . VAL A 1 324 ? -1.313 -7.890 6.524 1.00 91.06 324 VAL A C 1
ATOM 2598 O O . VAL A 1 324 ? -2.167 -8.743 6.745 1.00 91.06 324 VAL A O 1
ATOM 2601 N N . PHE A 1 325 ? -0.620 -7.881 5.385 1.00 90.75 325 PHE A N 1
ATOM 2602 C CA . PHE A 1 325 ? -0.797 -8.901 4.344 1.00 90.75 325 PHE A CA 1
ATOM 2603 C C . PHE A 1 325 ? 0.028 -10.176 4.559 1.00 90.75 325 PHE A C 1
ATOM 2605 O O . PHE A 1 325 ? -0.135 -11.124 3.796 1.00 90.75 325 PHE A O 1
ATOM 2612 N N . LYS A 1 326 ? 0.875 -10.244 5.595 1.00 90.31 326 LYS A N 1
ATOM 2613 C CA . LYS A 1 326 ? 1.582 -11.485 5.940 1.00 90.31 326 LYS A CA 1
ATOM 2614 C C . LYS A 1 326 ? 0.633 -12.477 6.592 1.00 90.31 326 LYS A C 1
ATOM 2616 O O . LYS A 1 326 ? -0.124 -12.126 7.490 1.00 90.31 326 LYS A O 1
ATOM 2621 N N . ASP A 1 327 ? 0.774 -13.748 6.232 1.00 81.88 327 ASP A N 1
ATOM 2622 C CA . ASP A 1 327 ? 0.044 -14.833 6.900 1.00 81.88 327 ASP A CA 1
ATOM 2623 C C . ASP A 1 327 ? 0.418 -14.956 8.389 1.00 81.88 327 ASP A C 1
ATOM 2625 O O . ASP A 1 327 ? -0.391 -15.372 9.221 1.00 81.88 327 ASP A O 1
ATOM 2629 N N . GLU A 1 328 ? 1.643 -14.567 8.752 1.00 85.81 328 GLU A N 1
ATOM 2630 C CA . GLU A 1 328 ? 2.116 -14.570 10.133 1.00 85.81 328 GLU A CA 1
ATOM 2631 C C . GLU A 1 328 ? 1.928 -13.209 10.809 1.00 85.81 328 GLU A C 1
ATOM 2633 O O . GLU A 1 328 ? 2.464 -12.190 10.367 1.00 85.81 328 GLU A O 1
ATOM 2638 N N . THR A 1 329 ? 1.254 -13.202 11.965 1.00 83.50 329 THR A N 1
ATOM 2639 C CA . THR A 1 329 ? 1.086 -11.987 12.769 1.00 83.50 329 THR A CA 1
ATOM 2640 C C . THR A 1 329 ? 2.442 -11.434 13.209 1.00 83.50 329 THR A C 1
ATOM 2642 O O . THR A 1 329 ? 3.170 -12.038 14.014 1.00 83.50 329 THR A O 1
ATOM 2645 N N . SER A 1 330 ? 2.757 -10.232 12.732 1.00 88.62 330 SER A N 1
ATOM 2646 C CA . SER A 1 330 ? 3.997 -9.546 13.073 1.00 88.62 330 SER A CA 1
ATOM 2647 C C . SER A 1 330 ? 4.115 -9.285 14.584 1.00 88.62 330 SER A C 1
ATOM 2649 O O . SER A 1 330 ? 3.172 -9.406 15.377 1.00 88.62 330 SER A O 1
ATOM 2651 N N . ARG A 1 331 ? 5.324 -8.941 15.040 1.00 87.94 331 ARG A N 1
ATOM 2652 C CA . ARG A 1 331 ? 5.539 -8.586 16.452 1.00 87.94 331 ARG A CA 1
ATOM 2653 C C . ARG A 1 331 ? 4.749 -7.333 16.847 1.00 87.94 331 ARG A C 1
ATOM 2655 O O . ARG A 1 331 ? 4.292 -7.265 17.987 1.00 87.94 331 ARG A O 1
ATOM 2662 N N . SER A 1 332 ? 4.605 -6.367 15.937 1.00 86.62 332 SER A N 1
ATOM 2663 C CA . SER A 1 332 ? 3.847 -5.138 16.185 1.00 86.62 332 SER A CA 1
ATOM 2664 C C . SER A 1 332 ? 2.370 -5.482 16.428 1.00 86.62 332 SER A C 1
ATOM 2666 O O . SER A 1 332 ? 1.852 -5.179 17.503 1.00 86.62 332 SER A O 1
ATOM 2668 N N . LEU A 1 333 ? 1.751 -6.257 15.531 1.00 89.88 333 LEU A N 1
ATOM 2669 C CA . LEU A 1 333 ? 0.350 -6.674 15.617 1.00 89.88 333 LEU A CA 1
ATOM 2670 C C . LEU A 1 333 ? 0.068 -7.559 16.836 1.00 89.88 333 LEU A C 1
ATOM 2672 O O . LEU A 1 333 ? -0.959 -7.393 17.490 1.00 89.88 333 LEU A O 1
ATOM 2676 N N . ARG A 1 334 ? 1.010 -8.424 17.241 1.00 92.62 334 ARG A N 1
ATOM 2677 C CA . ARG A 1 334 ? 0.895 -9.186 18.501 1.00 92.62 334 ARG A CA 1
ATOM 2678 C C . ARG A 1 334 ? 0.812 -8.291 19.739 1.00 92.62 334 ARG A C 1
ATOM 2680 O O . ARG A 1 334 ? 0.066 -8.599 20.664 1.00 92.62 334 ARG A O 1
ATOM 2687 N N . ASN A 1 335 ? 1.556 -7.185 19.768 1.00 90.81 335 ASN A N 1
ATOM 2688 C CA . ASN A 1 335 ? 1.487 -6.236 20.882 1.00 90.81 335 ASN A CA 1
ATOM 2689 C C . ASN A 1 335 ? 0.166 -5.454 20.892 1.00 90.81 335 ASN A C 1
ATOM 2691 O O . ASN A 1 335 ? -0.307 -5.081 21.965 1.00 90.81 335 ASN A O 1
ATOM 2695 N N . VAL A 1 336 ? -0.405 -5.186 19.713 1.00 91.12 336 VAL A N 1
ATOM 2696 C CA . VAL A 1 336 ? -1.725 -4.555 19.579 1.00 91.12 336 VAL A CA 1
ATOM 2697 C C . VAL A 1 336 ? -2.808 -5.504 20.070 1.00 91.12 336 VAL A C 1
ATOM 2699 O O . VAL A 1 336 ? -3.585 -5.120 20.936 1.00 91.12 336 VAL A O 1
ATOM 2702 N N . LYS A 1 337 ? -2.789 -6.759 19.612 1.00 93.62 337 LYS A N 1
ATOM 2703 C CA . LYS A 1 337 ? -3.683 -7.820 20.084 1.00 93.62 337 LYS A CA 1
ATOM 2704 C C . LYS A 1 337 ? -3.661 -7.966 21.606 1.00 93.62 337 LYS A C 1
ATOM 2706 O O . LYS A 1 337 ? -4.701 -7.858 22.239 1.00 93.62 337 LYS A O 1
ATOM 2711 N N . LYS A 1 338 ? -2.473 -8.104 22.207 1.00 93.38 338 LYS A N 1
ATOM 2712 C CA . LYS A 1 338 ? -2.329 -8.204 23.670 1.00 93.38 338 LYS A CA 1
ATOM 2713 C C . LYS A 1 338 ? -2.934 -7.000 24.397 1.00 93.38 338 LYS A C 1
ATOM 2715 O O . LYS A 1 338 ? -3.556 -7.154 25.437 1.00 93.38 338 LYS A O 1
ATOM 2720 N N . TRP A 1 339 ? -2.744 -5.798 23.853 1.00 92.06 339 TRP A N 1
ATOM 2721 C CA . TRP A 1 339 ? -3.330 -4.582 24.415 1.00 92.06 339 TRP A CA 1
ATOM 2722 C C . TRP A 1 339 ? -4.857 -4.559 24.303 1.00 92.06 339 TRP A C 1
ATOM 2724 O O . TRP A 1 339 ? -5.514 -4.093 25.233 1.00 92.06 339 TRP A O 1
ATOM 2734 N N . VAL A 1 340 ? -5.413 -5.063 23.198 1.00 90.75 340 VAL A N 1
ATOM 2735 C CA . VAL A 1 340 ? -6.861 -5.221 23.030 1.00 90.75 340 VAL A CA 1
ATOM 2736 C C . VAL A 1 340 ? -7.416 -6.210 24.051 1.00 90.75 340 VAL A C 1
ATOM 2738 O O . VAL A 1 340 ? -8.341 -5.854 24.768 1.00 90.75 340 VAL A O 1
ATOM 2741 N N . GLU A 1 341 ? -6.813 -7.392 24.179 1.00 91.25 341 GLU A N 1
ATOM 2742 C CA . GLU A 1 341 ? -7.215 -8.418 25.154 1.00 91.25 341 GLU A CA 1
ATOM 2743 C C . GLU A 1 341 ? -7.168 -7.871 26.593 1.00 91.25 341 GLU A C 1
ATOM 2745 O O . GLU A 1 341 ? -8.139 -7.971 27.338 1.00 91.25 341 GLU A O 1
ATOM 2750 N N . GLU A 1 342 ? -6.077 -7.195 26.969 1.00 90.25 342 GLU A N 1
ATOM 2751 C CA . GLU A 1 342 ? -5.944 -6.575 28.294 1.00 90.25 342 GLU A CA 1
ATOM 2752 C C . GLU A 1 342 ? -6.985 -5.474 28.541 1.00 90.25 342 GLU A C 1
ATOM 2754 O O . GLU A 1 342 ? -7.481 -5.334 29.660 1.00 90.25 342 GLU A O 1
ATOM 2759 N N . THR A 1 343 ? -7.305 -4.672 27.521 1.00 87.38 343 THR A N 1
ATOM 2760 C CA . THR A 1 343 ? -8.297 -3.593 27.649 1.00 87.38 343 THR A CA 1
ATOM 2761 C C . THR A 1 343 ? -9.716 -4.161 27.697 1.00 87.38 343 THR A C 1
ATOM 2763 O O . THR A 1 343 ? -10.517 -3.692 28.497 1.00 87.38 343 THR A O 1
ATOM 2766 N N . GLN A 1 344 ? -10.016 -5.213 26.934 1.00 87.81 344 GLN A N 1
ATOM 2767 C CA . GLN A 1 344 ? -11.281 -5.950 26.980 1.00 87.81 344 GLN A CA 1
ATOM 2768 C C . GLN A 1 344 ? -11.552 -6.548 28.356 1.00 87.81 344 GLN A C 1
ATOM 2770 O O . GLN A 1 344 ? -12.624 -6.313 28.910 1.00 87.81 344 GLN A O 1
ATOM 2775 N N . ASP A 1 345 ? -10.572 -7.224 28.953 1.00 87.56 345 ASP A N 1
ATOM 2776 C CA . ASP A 1 345 ? -10.713 -7.777 30.302 1.00 87.56 345 ASP A CA 1
ATOM 2777 C C . ASP A 1 345 ? -10.970 -6.686 31.353 1.00 87.56 345 ASP A C 1
ATOM 2779 O O . ASP A 1 345 ? -11.763 -6.872 32.275 1.00 87.56 345 ASP A O 1
ATOM 2783 N N . GLN A 1 346 ? -10.298 -5.535 31.237 1.00 85.69 346 GLN A N 1
ATOM 2784 C CA . GLN A 1 346 ? -10.517 -4.396 32.136 1.00 85.69 346 GLN A CA 1
ATOM 2785 C C . GLN A 1 346 ? -11.918 -3.813 31.965 1.00 85.69 346 GLN A C 1
ATOM 2787 O O . GLN A 1 346 ? -12.601 -3.548 32.949 1.00 85.69 346 GLN A O 1
ATOM 2792 N N . VAL A 1 347 ? -12.344 -3.652 30.716 1.00 82.44 347 VAL A N 1
ATOM 2793 C CA . VAL A 1 347 ? -13.661 -3.156 30.329 1.00 82.44 347 VAL A CA 1
ATOM 2794 C C . VAL A 1 347 ? -14.781 -4.017 30.882 1.00 82.44 347 VAL A C 1
ATOM 2796 O O . VAL A 1 347 ? -15.647 -3.487 31.575 1.00 82.44 347 VAL A O 1
ATOM 2799 N N . ILE A 1 348 ? -14.727 -5.326 30.658 1.00 84.50 348 ILE A N 1
ATOM 2800 C CA . ILE A 1 348 ? -15.749 -6.253 31.147 1.00 84.50 348 ILE A CA 1
ATOM 2801 C C . ILE A 1 348 ? -15.835 -6.184 32.674 1.00 84.50 348 ILE A C 1
ATOM 2803 O O . ILE A 1 348 ? -16.921 -6.005 33.215 1.00 84.50 348 ILE A O 1
ATOM 2807 N N . ARG A 1 349 ? -14.695 -6.193 33.378 1.00 85.69 349 ARG A N 1
ATOM 2808 C CA . ARG A 1 349 ? -14.682 -6.090 34.847 1.00 85.69 349 ARG A CA 1
ATOM 2809 C C . ARG A 1 349 ? -15.291 -4.792 35.359 1.00 85.69 349 ARG A C 1
ATOM 2811 O O . ARG A 1 349 ? -15.961 -4.807 36.387 1.00 85.69 349 ARG A O 1
ATOM 2818 N N . VAL A 1 350 ? -15.016 -3.658 34.718 1.00 82.81 350 VAL A N 1
ATOM 2819 C CA . VAL A 1 350 ? -15.596 -2.381 35.154 1.00 82.81 350 VAL A CA 1
ATOM 2820 C C . VAL A 1 350 ? -17.101 -2.378 34.907 1.00 82.81 350 VAL A C 1
ATOM 2822 O O . VAL A 1 350 ? -17.847 -1.983 35.796 1.00 82.81 350 VAL A O 1
ATOM 2825 N N . VAL A 1 351 ? -17.554 -2.876 33.755 1.00 80.19 351 VAL A N 1
ATOM 2826 C CA . VAL A 1 351 ? -18.985 -3.007 33.448 1.00 80.19 351 VAL A CA 1
ATOM 2827 C C . VAL A 1 351 ? -19.699 -3.892 34.474 1.00 80.19 351 VAL A C 1
ATOM 2829 O O . VAL A 1 351 ? -20.714 -3.478 35.034 1.00 80.19 351 VAL A O 1
ATOM 2832 N N . GLU A 1 352 ? -19.139 -5.060 34.785 1.00 83.75 352 GLU A N 1
ATOM 2833 C CA . GLU A 1 352 ? -19.705 -5.988 35.769 1.00 83.75 352 GLU A CA 1
ATOM 2834 C C . GLU A 1 352 ? -19.850 -5.326 37.152 1.00 83.75 352 GLU A C 1
ATOM 2836 O O . GLU A 1 352 ? -20.949 -5.279 37.710 1.00 83.75 352 GLU A O 1
ATOM 2841 N N . ASN A 1 353 ? -18.766 -4.730 37.665 1.00 85.25 353 ASN A N 1
ATOM 2842 C CA . ASN A 1 353 ? -18.725 -4.191 39.029 1.00 85.25 353 ASN A CA 1
ATOM 2843 C C . ASN A 1 353 ? -19.480 -2.862 39.203 1.00 85.25 353 ASN A C 1
ATOM 2845 O O . ASN A 1 353 ? -20.044 -2.610 40.267 1.00 85.25 353 ASN A O 1
ATOM 2849 N N . GLU A 1 354 ? -19.426 -1.972 38.209 1.00 81.62 354 GLU A N 1
ATOM 2850 C CA . GLU A 1 354 ? -19.862 -0.576 38.364 1.00 81.62 354 GLU A CA 1
ATOM 2851 C C . GLU A 1 354 ? -21.198 -0.279 37.682 1.00 81.62 354 GLU A C 1
ATOM 2853 O O . GLU A 1 354 ? -21.928 0.589 38.155 1.00 81.62 354 GLU A O 1
ATOM 2858 N N . ILE A 1 355 ? -21.528 -0.983 36.594 1.00 74.69 355 ILE A N 1
ATOM 2859 C CA . ILE A 1 355 ? -22.751 -0.724 35.819 1.00 74.69 355 ILE A CA 1
ATOM 2860 C C . ILE A 1 355 ? -23.837 -1.729 36.188 1.00 74.69 355 ILE A C 1
ATOM 2862 O O . ILE A 1 355 ? -24.956 -1.339 36.505 1.00 74.69 355 ILE A O 1
ATOM 2866 N N . THR A 1 356 ? -23.511 -3.022 36.193 1.00 74.31 356 THR A N 1
ATOM 2867 C CA . THR A 1 356 ? -24.525 -4.060 36.434 1.00 74.31 356 THR A CA 1
ATOM 2868 C C . THR A 1 356 ? -24.741 -4.381 37.917 1.00 74.31 356 THR A C 1
ATOM 2870 O O . THR A 1 356 ? -25.765 -4.956 38.279 1.00 74.31 356 THR A O 1
ATOM 2873 N N . GLY A 1 357 ? -23.803 -3.981 38.785 1.00 70.25 357 GLY A N 1
ATOM 2874 C CA . GLY A 1 357 ? -23.880 -4.202 40.232 1.00 70.25 357 GLY A CA 1
ATOM 2875 C C . GLY A 1 357 ? -23.817 -5.677 40.655 1.00 70.25 357 GLY A C 1
ATOM 2876 O O . GLY A 1 357 ? -24.352 -6.008 41.718 1.00 70.25 357 GLY A O 1
ATOM 2877 N N . PHE A 1 358 ? -23.219 -6.542 39.824 1.00 53.16 358 PHE A N 1
ATOM 2878 C CA . PHE A 1 358 ? -23.056 -7.980 40.078 1.00 53.16 358 PHE A CA 1
ATOM 2879 C C . PHE A 1 358 ? -21.876 -8.315 40.994 1.00 53.16 358 PHE A C 1
ATOM 2881 O O . PHE A 1 358 ? -20.864 -7.577 40.983 1.00 53.16 358 PHE A O 1
#

Sequence (358 aa):
MGEDSAAGGREPTVSDSELLELFDDADVPVLKTSELAEKIPIGERQVRSRLETLSEDDRVGSRMITAQNRVRLWWHSRIGVKRTWSSTEADLESIDVEVVDSLELPGRGEALQQRRQAVNSVFKFLFDNESDSAGRLKLVAWGADPDSYSSPESLWNNCVKKALDQSCFFRLFETEKEWQLTEMASWLRQHGDCALWNDWGTHRDRLDYECHDRLWTHVIGRHDSLGKPSQNHTSVLTQGLDFEGIDLYYLLTSDEPMWSGSSAKLGHGVQIQDDPEVLREIVQSKDRIEAAFSFTANWRDLIEEDSTVLVARTRSLDVDPNEVFKDETSRSLRNVKKWVEETQDQVIRVVENEITGF

Secondary structure (DSSP, 8-state):
--------PPPPSS-HHHHHHHHHSSSSSEEEHHHHHHHSSS-HHHHHHHHHHHHHTTSEEEEE--TTT--EEEEEGGG--TTTT-S-HHHHTT--THHHHTS--S--THHHHHHHHHHHHHHHHHHHHSEEEHHHHHHHHHHH-SSSSSSHHHHIIIIIHHHHHH-SSEEEETTTTEEEE-HHHHHHHHTT-GGGGS-HHHHHHHHHHHHHHHHHHHHT---S-PPPPBTTTEEEEEEE-SSTTEEEEEEEEESS-GGGT-EEEEEEEEEEE--HHHHHHHHHTHHHHHHHHTS--EEEE-TTTTSEEEEEEEEEEE--HHHHTSSSPPHHHHHHHHHHHHHHHHHHHHIIIIII--

Organism: NCBI:txid699431

Solvent-accessible surface area (backbone atoms only — not comparable to full-atom values): 20137 Å² total; per-residue (Å²): 142,80,84,85,80,80,79,86,70,79,79,69,96,63,51,74,64,62,62,51,47,54,30,75,73,33,100,59,44,61,42,42,45,62,63,53,25,76,75,44,104,49,56,44,71,58,47,43,56,49,50,52,52,35,36,76,67,60,53,26,46,74,47,79,77,39,90,88,76,66,46,40,42,36,29,50,40,86,72,62,74,85,60,88,73,76,58,52,74,77,68,66,73,55,61,46,61,61,72,59,64,78,48,94,64,71,76,61,70,70,55,27,53,36,51,46,47,12,40,50,46,32,52,52,51,37,67,77,56,43,49,46,42,62,74,60,45,31,52,46,21,30,73,55,36,67,77,82,37,98,40,48,70,53,40,29,70,71,39,42,51,56,51,45,74,69,35,78,45,41,44,77,41,78,92,77,57,24,38,27,53,27,47,43,39,50,50,41,54,75,72,68,48,77,34,66,34,45,61,38,77,64,47,50,56,50,48,29,41,51,44,50,52,39,42,45,38,64,43,77,37,93,74,97,69,74,56,79,50,46,100,62,44,31,38,55,45,78,44,80,48,100,47,90,48,37,30,39,35,36,37,39,40,25,90,43,54,47,59,79,56,24,63,29,37,41,34,42,31,39,38,40,43,56,57,55,69,59,51,50,54,54,60,74,39,40,70,60,53,30,59,73,65,74,46,83,57,54,74,48,86,36,52,89,81,70,25,31,42,37,47,28,44,73,45,82,41,83,45,54,39,54,50,50,50,38,92,60,77,37,76,68,48,50,54,51,20,53,49,49,54,56,48,49,57,51,50,52,52,48,44,40,56,72,72,69,67,104

Mean predicted aligned error: 12.7 Å

Foldseek 3Di:
DDDDDDDDDDPPPADVVNLQVVLVVDLASKDWLVRSCVVDPDHSVVSVVSQVVCVVVLQKDKDQQDPVVRIMIIGGSVLPPPDLRPDDVVVVVAQALVLVVPPDFDDDDPLRVLLSQLLSQLVLVQLVVQKDALSSSLNSSCVSRVDSDPDSVCSSVRGNVSSQVQDLQWDQDPVVNMIGGFLLSVVCSVVPPSVVGHPVVVVLQVSLQLLVVLLCCLQVNDDPDWDRAPPQSKTKDWADDPDPQKIWIWIKGFNDRLSSFTWIKIKTWMKGADQLVLVVVVVVCQVVLCVLLVHRWDWDDPCPPGNIIITIDMDIAGHSSSCSSDPDNDPRSVVSNVVNVVSVVSRVVSCVVPRVVD

pLDDT: mean 79.95, std 14.21, range [36.06, 95.38]

Radius of gyration: 30.59 Å; Cα contacts (8 Å, |Δi|>4): 509; chains: 1; bounding box: 65×46×108 Å